Protein AF-K6DDB7-F1 (afdb_monomer)

Organism: NCBI:txid1117379

Foldseek 3Di:
DDDDVLVVVLVVLVVVLVVQLVVLVVQLVVLVVQLVVLVVVLVVLVVCCVVVVDDPPVVNVVSVVVNVVSVVSSVVSVVVSVVSNVCSVPVVPRCDPVNVVCCVVPPVVVVCCVPPVVVVVVVVVVVVLVVVLVVVVVVVVLVVCVVVLVVQQVCQQPDDDPNHRDRDPRDDRPVRPPPDPDPDVVVVVVQVVVCVPPPPDDPPPHDRDPDPD

pLDDT: mean 80.01, std 17.38, range [34.78, 98.06]

Sequence (213 aa):
MKKWDLYNQYLVQGEEGAKTVQKYVEQVDKAEKKVNDLKIKLDEVFSIEVTSGVDKSSEKAKLRADIEAAEKEVAAKIEERSKAHEIVSNQGHSIKRTDLVLDYLNHYRPAVVASEVAPLVQKLEDARSTYFNALFDLYDKQDEYHEVYRIANEIARTTPINGSYYSVSNPVDFINDIKTAVISRNDIWESEDRIDHTGKELPSGIKRIKGAK

Secondary structure (DSSP, 8-state):
----HHHHHHHHHHHHHHHHHHHHHHHHHHHHHHHHHHHHHHHHHHHHHHHH----HHHHHHHHHHHHHHHHHHHHHHHHHHHHHHHHHH-TTSPPHHHHHHHIIIIIHHHHIIIIIHHHHHHHHHHHHHHHHHHHHHHHHHHHHHHHHHHHHHHHHH--BTTB---PPPPPPTTTTS------HHHHHHHHHHHHHHSSPPSTTPPP-TT--

Structure (mmCIF, N/CA/C/O backbone):
data_AF-K6DDB7-F1
#
_entry.id   AF-K6DDB7-F1
#
loop_
_atom_site.group_PDB
_atom_site.id
_atom_site.type_symbol
_atom_site.label_atom_id
_atom_site.label_alt_id
_atom_site.label_comp_id
_atom_site.label_asym_id
_atom_site.label_entity_id
_atom_site.label_seq_id
_atom_site.pdbx_PDB_ins_code
_atom_site.Cartn_x
_atom_site.Cartn_y
_atom_site.Cartn_z
_atom_site.occupancy
_atom_site.B_iso_or_equiv
_atom_site.auth_seq_id
_atom_site.auth_comp_id
_atom_site.auth_asym_id
_atom_site.auth_atom_id
_atom_site.pdbx_PDB_model_num
ATOM 1 N N . MET A 1 1 ? -1.007 -1.014 -16.216 1.00 78.19 1 MET A N 1
ATOM 2 C CA . MET A 1 1 ? -0.212 -1.194 -14.989 1.00 78.19 1 MET A CA 1
ATOM 3 C C . MET A 1 1 ? -0.457 -2.595 -14.473 1.00 78.19 1 MET A C 1
ATOM 5 O O . MET A 1 1 ? -1.614 -2.941 -14.227 1.00 78.19 1 MET A O 1
ATOM 9 N N . LYS A 1 2 ? 0.595 -3.409 -14.375 1.00 85.81 2 LYS A N 1
ATOM 10 C CA . LYS A 1 2 ? 0.523 -4.736 -13.756 1.00 85.81 2 LYS A CA 1
ATOM 11 C C . LYS A 1 2 ? -0.097 -4.655 -12.354 1.00 85.81 2 LYS A C 1
ATOM 13 O O . LYS A 1 2 ? 0.146 -3.705 -11.616 1.00 85.81 2 LYS A O 1
ATOM 18 N N . LYS A 1 3 ? -0.924 -5.636 -11.991 1.00 92.62 3 LYS A N 1
ATOM 19 C CA . LYS A 1 3 ? -1.492 -5.731 -10.640 1.00 92.62 3 LYS A CA 1
ATOM 20 C C . LYS A 1 3 ? -0.482 -6.361 -9.687 1.00 92.62 3 LYS A C 1
ATOM 22 O O . LYS A 1 3 ? 0.242 -7.274 -10.082 1.00 92.62 3 LYS A O 1
ATOM 27 N N . TRP A 1 4 ? -0.451 -5.870 -8.450 1.00 95.88 4 TRP A N 1
ATOM 28 C CA . TRP A 1 4 ? 0.358 -6.438 -7.377 1.00 95.88 4 TRP A CA 1
ATOM 29 C C . TRP A 1 4 ? -0.533 -7.226 -6.413 1.00 95.88 4 TRP A C 1
ATOM 31 O O . TRP A 1 4 ? -1.121 -6.674 -5.483 1.00 95.88 4 TRP A O 1
ATOM 41 N N . ASP A 1 5 ? -0.678 -8.522 -6.678 1.00 91.62 5 ASP A N 1
ATOM 42 C CA . ASP A 1 5 ? -1.704 -9.345 -6.031 1.00 91.62 5 ASP A CA 1
ATOM 43 C C . ASP A 1 5 ? -1.479 -9.520 -4.523 1.00 91.62 5 ASP A C 1
ATOM 45 O O . ASP A 1 5 ? -2.433 -9.376 -3.759 1.00 91.62 5 ASP A O 1
ATOM 49 N N . LEU A 1 6 ? -0.235 -9.734 -4.074 1.00 91.44 6 LEU A N 1
ATOM 50 C CA . LEU A 1 6 ? 0.072 -9.873 -2.644 1.00 91.44 6 LEU A CA 1
ATOM 51 C C . LEU A 1 6 ? -0.238 -8.586 -1.862 1.00 91.44 6 LEU A C 1
ATOM 53 O O . LEU A 1 6 ? -0.761 -8.637 -0.749 1.00 91.44 6 LEU A O 1
ATOM 57 N N . TYR A 1 7 ? 0.019 -7.420 -2.461 1.00 91.62 7 TYR A N 1
ATOM 58 C CA . TYR A 1 7 ? -0.345 -6.137 -1.862 1.00 91.62 7 TYR A CA 1
ATOM 59 C C . TYR A 1 7 ? -1.863 -5.960 -1.757 1.00 91.62 7 TYR A C 1
ATOM 61 O O . TYR A 1 7 ? -2.360 -5.544 -0.713 1.00 91.62 7 TYR A O 1
ATOM 69 N N . ASN A 1 8 ? -2.616 -6.340 -2.793 1.00 88.81 8 ASN A N 1
ATOM 70 C CA . ASN A 1 8 ? -4.079 -6.291 -2.743 1.00 88.81 8 ASN A CA 1
ATOM 71 C C . ASN A 1 8 ? -4.643 -7.213 -1.650 1.00 88.81 8 ASN A C 1
ATOM 73 O O . ASN A 1 8 ? -5.537 -6.810 -0.911 1.00 88.81 8 ASN A O 1
ATOM 77 N N . GLN A 1 9 ? -4.096 -8.422 -1.504 1.00 88.00 9 GLN A N 1
ATOM 78 C CA . GLN A 1 9 ? -4.483 -9.343 -0.431 1.00 88.00 9 GLN A CA 1
ATOM 79 C C . GLN A 1 9 ? -4.171 -8.768 0.957 1.00 88.00 9 GLN A C 1
ATOM 81 O O . GLN A 1 9 ? -5.000 -8.861 1.858 1.00 88.00 9 GLN A O 1
ATOM 86 N N . TYR A 1 10 ? -3.020 -8.109 1.120 1.00 88.69 10 TYR A N 1
ATOM 87 C CA . TYR A 1 10 ? -2.662 -7.427 2.365 1.00 88.69 10 TYR A CA 1
ATOM 88 C C . TYR A 1 10 ? -3.650 -6.308 2.732 1.00 88.69 10 TYR A C 1
ATOM 90 O O . TYR A 1 10 ? -3.999 -6.155 3.904 1.00 88.69 10 TYR A O 1
ATOM 98 N N . LEU A 1 11 ? -4.132 -5.541 1.748 1.00 85.06 11 LEU A N 1
ATOM 99 C CA . LEU A 1 11 ? -5.156 -4.519 1.983 1.00 85.06 11 LEU A CA 1
ATOM 100 C C . LEU A 1 11 ? -6.479 -5.139 2.448 1.00 85.06 11 LEU A C 1
ATOM 102 O O . LEU A 1 11 ? -7.029 -4.704 3.458 1.00 85.06 11 LEU A O 1
ATOM 106 N N . VAL A 1 12 ? -6.946 -6.189 1.763 1.00 86.25 12 VAL A N 1
ATOM 107 C CA . VAL A 1 12 ? -8.178 -6.909 2.135 1.00 86.25 12 VAL A CA 1
ATOM 108 C C . VAL A 1 12 ? -8.074 -7.479 3.550 1.00 86.25 12 VAL A C 1
ATOM 110 O O . VAL A 1 12 ? -8.985 -7.294 4.353 1.00 86.25 12 VAL A O 1
ATOM 113 N N . GLN A 1 13 ? -6.939 -8.086 3.900 1.00 83.94 13 GLN A N 1
ATOM 114 C CA . GLN A 1 13 ? -6.680 -8.584 5.252 1.00 83.94 13 GLN A CA 1
ATOM 115 C C . GLN A 1 13 ? -6.801 -7.472 6.310 1.00 83.94 13 GLN A C 1
ATOM 117 O O . GLN A 1 13 ? -7.392 -7.680 7.371 1.00 83.94 13 GLN A O 1
ATOM 122 N N . GLY A 1 14 ? -6.262 -6.280 6.032 1.00 85.12 14 GLY A N 1
ATOM 123 C CA . GLY A 1 14 ? -6.391 -5.124 6.921 1.00 85.12 14 GLY A CA 1
ATOM 124 C C . GLY A 1 14 ? -7.848 -4.692 7.124 1.00 85.12 14 GLY A C 1
ATOM 125 O O . GLY A 1 14 ? -8.262 -4.422 8.254 1.00 85.12 14 GLY A O 1
ATOM 126 N N . GLU A 1 15 ? -8.645 -4.679 6.053 1.00 85.50 15 GLU A N 1
ATOM 127 C CA . GLU A 1 15 ? -10.078 -4.372 6.126 1.00 85.50 15 GLU A CA 1
ATOM 128 C C . GLU A 1 15 ? -10.866 -5.415 6.926 1.00 85.50 15 GLU A C 1
ATOM 130 O O . GLU A 1 15 ? -11.737 -5.060 7.723 1.00 85.50 15 GLU A O 1
ATOM 135 N N . GLU A 1 16 ? -10.582 -6.702 6.734 1.00 84.81 16 GLU A N 1
ATOM 136 C CA . GLU A 1 16 ? -11.229 -7.790 7.474 1.00 84.81 16 GLU A CA 1
ATOM 137 C C . GLU A 1 16 ? -10.898 -7.740 8.970 1.00 84.81 16 GLU A C 1
ATOM 139 O O . GLU A 1 16 ? -11.792 -7.900 9.812 1.00 84.81 16 GLU A O 1
ATOM 144 N N . GLY A 1 17 ? -9.643 -7.433 9.311 1.00 84.81 17 GLY A N 1
ATOM 145 C CA . GLY A 1 17 ? -9.219 -7.186 10.688 1.00 84.81 17 GLY A CA 1
ATOM 146 C C . GLY A 1 17 ? -9.981 -6.020 11.324 1.00 84.81 17 GLY A C 1
ATOM 147 O O . GLY A 1 17 ? -10.540 -6.163 12.414 1.00 84.81 17 GLY A O 1
ATOM 148 N N . ALA A 1 18 ? -10.094 -4.894 10.612 1.00 83.81 18 ALA A N 1
ATOM 149 C CA . ALA A 1 18 ? -10.840 -3.724 11.077 1.00 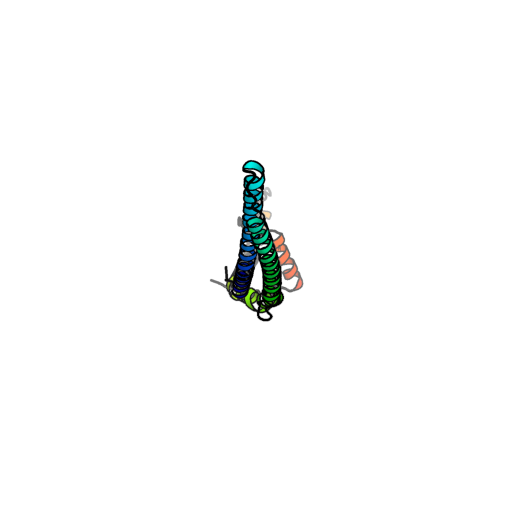83.81 18 ALA A CA 1
ATOM 150 C C . ALA A 1 18 ? -12.337 -4.023 11.274 1.00 83.81 18 ALA A C 1
ATOM 152 O O . ALA A 1 18 ? -12.902 -3.690 12.316 1.00 83.81 18 ALA A O 1
ATOM 153 N N . LYS A 1 19 ? -12.977 -4.716 10.321 1.00 88.56 19 LYS A N 1
ATOM 154 C CA . LYS A 1 19 ? -14.385 -5.146 10.432 1.00 88.56 19 LYS A CA 1
ATOM 155 C C . LYS A 1 19 ? -14.613 -6.062 11.631 1.00 88.56 19 LYS A C 1
ATOM 157 O O . LYS A 1 19 ? -15.647 -5.970 12.290 1.00 88.56 19 LYS A O 1
ATOM 162 N N . THR A 1 20 ? -13.667 -6.955 11.909 1.00 86.12 20 THR A N 1
ATOM 163 C CA . THR A 1 20 ? -13.752 -7.875 13.049 1.00 86.12 20 THR A CA 1
ATOM 164 C C . THR A 1 20 ? -13.721 -7.109 14.364 1.00 86.12 20 THR A C 1
ATOM 166 O O . THR A 1 20 ? -14.609 -7.296 15.192 1.00 86.12 20 THR A O 1
ATOM 169 N N . VAL A 1 21 ? -12.767 -6.191 14.526 1.00 89.62 21 VAL A N 1
ATOM 170 C CA . VAL A 1 21 ? -12.666 -5.317 15.704 1.00 89.62 21 VAL A CA 1
ATOM 171 C C . VAL A 1 21 ? -13.915 -4.446 15.875 1.00 89.62 21 VAL A C 1
ATOM 173 O O . VAL A 1 21 ? -14.429 -4.327 16.988 1.00 89.62 21 VAL A O 1
ATOM 176 N N . GLN A 1 22 ? -14.446 -3.889 14.783 1.00 91.94 22 GLN A N 1
ATOM 177 C CA . GLN A 1 22 ? -15.613 -3.004 14.818 1.00 91.94 22 GLN A CA 1
ATOM 178 C C . GLN A 1 22 ? -16.837 -3.666 15.466 1.00 91.94 22 GLN A C 1
ATOM 180 O O . GLN A 1 22 ? -17.543 -3.031 16.245 1.00 91.94 22 GLN A O 1
ATOM 185 N N . LYS A 1 23 ? -17.053 -4.968 15.235 1.00 93.62 23 LYS A N 1
ATOM 186 C CA . LYS A 1 23 ? -18.147 -5.720 15.875 1.00 93.62 23 LYS A CA 1
ATOM 187 C C . LYS A 1 23 ? -18.051 -5.735 17.401 1.00 93.62 23 LYS A C 1
ATOM 189 O O . LYS A 1 23 ? -19.081 -5.791 18.068 1.00 93.62 23 LYS A O 1
ATOM 194 N N . TYR A 1 24 ? -16.841 -5.726 17.957 1.00 94.31 24 TYR A N 1
ATOM 195 C CA . TYR A 1 24 ? -16.636 -5.691 19.406 1.00 94.31 24 TYR A CA 1
ATOM 196 C C . TYR A 1 24 ? -16.774 -4.277 19.967 1.00 94.31 24 TYR A C 1
ATOM 198 O O . TYR A 1 24 ? -17.295 -4.121 21.067 1.00 94.31 24 TYR A O 1
ATOM 206 N N . VAL A 1 25 ? -16.383 -3.250 19.205 1.00 94.06 25 VAL A N 1
ATOM 207 C CA . VAL A 1 25 ? -16.669 -1.846 19.550 1.00 94.06 25 VAL A CA 1
ATOM 208 C C . VAL A 1 25 ? -18.179 -1.641 19.687 1.00 94.06 25 VAL A C 1
ATOM 210 O O . VAL A 1 25 ? -18.642 -1.222 20.741 1.00 94.06 25 VAL A O 1
ATOM 213 N N . GLU A 1 26 ? -18.962 -2.074 18.696 1.00 96.19 26 GLU A N 1
ATOM 214 C CA . GLU A 1 26 ? -20.427 -1.957 18.732 1.00 96.19 26 GLU A CA 1
ATOM 215 C C . GLU A 1 26 ? -21.077 -2.709 19.907 1.00 96.19 26 GLU A C 1
ATOM 217 O O . GLU A 1 26 ? -22.152 -2.331 20.375 1.00 96.19 26 GLU A O 1
ATOM 222 N N . GLN A 1 27 ? -20.467 -3.801 20.379 1.00 96.12 27 GLN A N 1
ATOM 223 C CA . GLN A 1 27 ? -20.951 -4.525 21.558 1.00 96.12 27 GLN A CA 1
ATOM 224 C C . GLN A 1 27 ? -20.699 -3.752 22.852 1.00 96.12 27 GLN A C 1
ATOM 226 O O . GLN A 1 27 ? -21.576 -3.744 23.716 1.00 96.12 27 GLN A O 1
ATOM 231 N N . VAL A 1 28 ? -19.541 -3.093 22.974 1.00 96.88 28 VAL A N 1
ATOM 232 C CA . VAL A 1 28 ? -19.248 -2.191 24.097 1.00 96.88 28 VAL A CA 1
ATOM 233 C C . VAL A 1 28 ? -20.245 -1.036 24.097 1.00 96.88 28 VAL A C 1
ATOM 235 O O . VAL A 1 28 ? -20.921 -0.838 25.102 1.00 96.88 28 VAL A O 1
ATOM 238 N N . ASP A 1 29 ? -20.445 -0.374 22.955 1.00 97.06 29 ASP A N 1
ATOM 239 C CA . ASP A 1 29 ? -21.373 0.758 22.836 1.00 97.06 29 ASP A CA 1
ATOM 240 C C . ASP A 1 29 ? -22.810 0.370 23.233 1.00 97.06 29 ASP A C 1
ATOM 242 O O . ASP A 1 29 ? -23.509 1.106 23.933 1.00 97.06 29 ASP A O 1
ATOM 246 N N . LYS A 1 30 ? -23.271 -0.821 22.820 1.00 97.38 30 LYS A N 1
ATOM 247 C CA . LYS A 1 30 ? -24.590 -1.350 23.210 1.00 97.38 30 LYS A CA 1
ATOM 248 C C . LYS A 1 30 ? -24.690 -1.617 24.712 1.00 97.38 30 LYS A C 1
ATOM 250 O O . LYS A 1 30 ? -25.732 -1.327 25.303 1.00 97.38 30 LYS A O 1
ATOM 255 N N . ALA A 1 31 ? -23.643 -2.171 25.323 1.00 97.19 31 ALA A N 1
ATOM 256 C CA . ALA A 1 31 ? -23.611 -2.438 26.758 1.00 97.19 31 ALA A CA 1
ATOM 257 C C . ALA A 1 31 ? -23.582 -1.130 27.572 1.00 97.19 31 ALA A C 1
ATOM 259 O O . ALA A 1 31 ? -24.346 -0.982 28.525 1.00 97.19 31 ALA A O 1
ATOM 260 N N . GLU A 1 32 ? -22.786 -0.144 27.153 1.00 97.25 32 GLU A N 1
ATOM 261 C CA . GLU A 1 32 ? -22.733 1.184 27.778 1.00 97.25 32 GLU A CA 1
ATOM 262 C C . GLU A 1 32 ? -24.075 1.912 27.663 1.00 97.25 32 GLU A C 1
ATOM 264 O O . GLU A 1 32 ? -24.567 2.490 28.636 1.00 97.25 32 GLU A O 1
ATOM 269 N N . LYS A 1 33 ? -24.731 1.818 26.500 1.00 97.81 33 LYS A N 1
ATOM 270 C CA . LYS A 1 33 ? -26.075 2.366 26.312 1.00 97.81 33 LYS A CA 1
ATOM 271 C C . LYS A 1 33 ? -27.083 1.750 27.283 1.00 97.81 33 LYS A C 1
ATOM 273 O O . LYS A 1 33 ? -27.861 2.482 27.883 1.00 97.81 33 LYS A O 1
ATOM 278 N N . LYS A 1 34 ? -27.040 0.432 27.498 1.00 97.19 34 LYS A N 1
ATOM 279 C CA . LYS A 1 34 ? -27.911 -0.258 28.464 1.00 97.19 34 LYS A CA 1
ATOM 280 C C . LYS A 1 34 ? -27.702 0.252 29.894 1.00 97.19 34 LYS A C 1
ATOM 282 O O . LYS A 1 34 ? -28.684 0.442 30.608 1.00 97.19 34 LYS A O 1
ATOM 287 N N . VAL A 1 35 ? -26.457 0.509 30.305 1.00 97.69 35 VAL A N 1
ATOM 288 C CA . VAL A 1 35 ? -26.155 1.127 31.611 1.00 97.69 35 VAL A CA 1
ATOM 289 C C . VAL A 1 35 ? -26.782 2.519 31.707 1.00 97.69 35 VAL A C 1
ATOM 291 O O . VAL A 1 35 ? -27.446 2.822 32.698 1.00 97.69 35 VAL A O 1
ATOM 294 N N . ASN A 1 36 ? -26.616 3.349 30.676 1.00 97.75 36 ASN A N 1
ATOM 295 C CA . ASN A 1 36 ? -27.187 4.697 30.650 1.00 97.75 36 ASN A CA 1
ATOM 296 C C . ASN A 1 36 ? -28.721 4.676 30.689 1.00 97.75 36 ASN A C 1
ATOM 298 O O . ASN A 1 36 ? -29.315 5.403 31.482 1.00 97.75 36 ASN A O 1
ATOM 302 N N . ASP A 1 37 ? -29.362 3.799 29.914 1.00 97.88 37 ASP A N 1
ATOM 303 C CA . ASP A 1 37 ? -30.820 3.643 29.904 1.00 97.88 37 ASP A CA 1
ATOM 304 C C . ASP A 1 37 ? -31.356 3.224 31.289 1.00 97.88 37 ASP A C 1
ATOM 306 O O . ASP A 1 37 ? -32.414 3.685 31.720 1.00 97.88 37 ASP A O 1
ATOM 310 N N . LEU A 1 38 ? -30.630 2.368 32.021 1.00 98.00 38 LEU A N 1
ATOM 311 C CA . LEU A 1 38 ? -30.994 1.973 33.387 1.00 98.00 38 LEU A CA 1
ATOM 312 C C . LEU A 1 38 ? -30.783 3.104 34.405 1.00 98.00 38 LEU A C 1
ATOM 314 O O . LEU A 1 38 ? -31.602 3.253 35.313 1.00 98.00 38 LEU A O 1
ATOM 318 N N . LYS A 1 39 ? -29.727 3.914 34.251 1.00 97.00 39 LYS A N 1
ATOM 319 C CA . LYS A 1 39 ? -29.482 5.102 35.088 1.00 97.00 39 LYS A CA 1
ATOM 320 C C . LYS A 1 39 ? -30.587 6.144 34.912 1.00 97.00 39 LYS A C 1
ATOM 322 O O . LYS A 1 39 ? -31.135 6.601 35.907 1.00 97.00 39 LYS A O 1
ATOM 327 N N . ILE A 1 40 ? -30.996 6.412 33.670 1.00 98.06 40 ILE A N 1
ATOM 328 C CA . ILE A 1 40 ? -32.128 7.303 33.369 1.00 98.06 40 ILE A CA 1
ATOM 329 C C . ILE A 1 40 ? -33.409 6.799 34.050 1.00 98.06 40 ILE A C 1
ATOM 331 O O . ILE A 1 40 ? -34.083 7.562 34.735 1.00 98.06 40 ILE A O 1
ATOM 335 N N . LYS A 1 41 ? -33.713 5.498 33.947 1.00 97.19 41 LYS A N 1
ATOM 336 C CA . LYS A 1 41 ? -34.879 4.908 34.629 1.00 97.19 41 LYS A CA 1
ATOM 337 C C . LYS A 1 41 ? -34.810 5.038 36.150 1.00 97.19 41 LYS A C 1
ATOM 339 O O . LYS A 1 41 ? -35.834 5.247 36.793 1.00 97.19 41 LYS A O 1
ATOM 344 N N . LEU A 1 42 ? -33.624 4.900 36.742 1.00 97.19 42 LEU A N 1
ATOM 345 C CA . LEU A 1 42 ? -33.445 5.095 38.181 1.00 97.19 42 LEU A CA 1
ATOM 346 C C . LEU A 1 42 ? -33.753 6.542 38.591 1.00 97.19 42 LEU A C 1
ATOM 348 O O . LEU A 1 42 ? -34.433 6.745 39.599 1.00 97.19 42 LEU A O 1
ATOM 352 N N . ASP A 1 43 ? -33.311 7.519 37.800 1.00 96.44 43 ASP A N 1
ATOM 353 C CA . ASP A 1 43 ? -33.584 8.941 38.033 1.00 96.44 43 ASP A CA 1
ATOM 354 C C . ASP A 1 43 ? -35.079 9.274 37.870 1.00 96.44 43 ASP A C 1
ATOM 356 O O . ASP A 1 43 ? -35.640 10.045 38.656 1.00 96.44 43 ASP A O 1
ATOM 360 N N . GLU A 1 44 ? -35.758 8.650 36.903 1.00 96.75 44 GLU A N 1
ATOM 361 C CA . GLU A 1 44 ? -37.212 8.754 36.722 1.00 96.75 44 GLU A CA 1
ATOM 362 C C . GLU A 1 44 ? -37.972 8.206 37.938 1.00 96.75 44 GLU A C 1
ATOM 364 O O . GLU A 1 44 ? -38.847 8.883 38.483 1.00 96.75 44 GLU A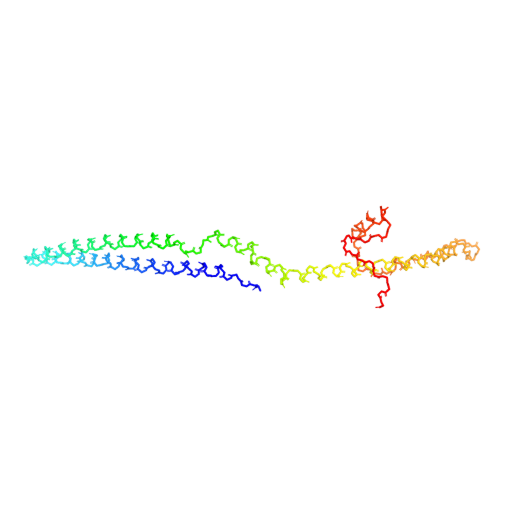 O 1
ATOM 369 N N . VAL A 1 45 ? -37.612 7.008 38.414 1.00 96.50 45 VAL A N 1
ATOM 370 C CA . VAL A 1 45 ? -38.229 6.393 39.602 1.00 96.50 45 VAL A CA 1
ATOM 371 C C . VAL A 1 45 ? -38.006 7.254 40.845 1.00 96.50 45 VAL A C 1
ATOM 373 O O . VAL A 1 45 ? -38.943 7.471 41.616 1.00 96.50 45 VAL A O 1
ATOM 376 N N . PHE A 1 46 ? -36.794 7.785 41.026 1.00 94.56 46 PHE A N 1
ATOM 377 C CA . PHE A 1 46 ? -36.483 8.704 42.119 1.00 94.56 46 PHE A CA 1
ATOM 378 C C . PHE A 1 46 ? -37.323 9.987 42.045 1.00 94.56 46 PHE A C 1
ATOM 380 O O . PHE A 1 46 ? -37.889 10.420 43.047 1.00 94.56 46 PHE A O 1
ATOM 387 N N . SER A 1 47 ? -37.472 10.564 40.852 1.00 95.81 47 SER A N 1
ATOM 388 C CA . SER A 1 47 ? -38.297 11.757 40.635 1.00 95.81 47 SER A CA 1
ATOM 389 C C . SER A 1 47 ? -39.777 11.506 40.949 1.00 95.81 47 SER A C 1
ATOM 391 O O . SER A 1 47 ? -40.433 12.350 41.565 1.00 95.81 47 SER A O 1
ATOM 393 N N . ILE A 1 48 ? -40.315 10.339 40.578 1.00 95.31 48 ILE A N 1
ATOM 394 C CA . ILE A 1 48 ? -41.698 9.943 40.892 1.00 95.31 48 ILE A CA 1
ATOM 395 C C . ILE A 1 48 ? -41.897 9.797 42.402 1.00 95.31 48 ILE A C 1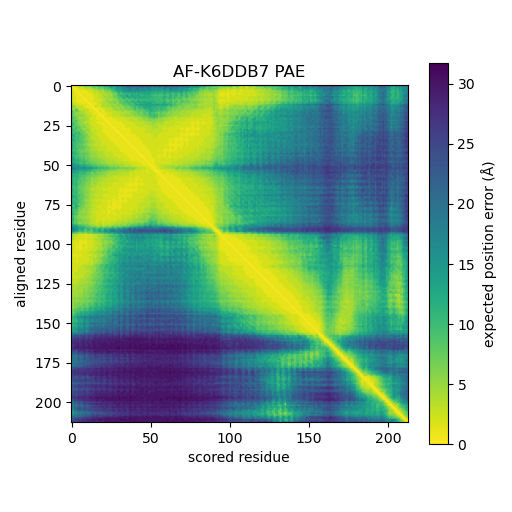
ATOM 397 O O . ILE A 1 48 ? -42.892 10.280 42.936 1.00 95.31 48 ILE A O 1
ATOM 401 N N . GLU A 1 49 ? -40.968 9.157 43.106 1.00 94.12 49 GLU A N 1
ATOM 402 C CA . GLU A 1 49 ? -41.031 9.010 44.566 1.00 94.12 49 GLU A CA 1
ATOM 403 C C . GLU A 1 49 ? -41.031 10.369 45.275 1.00 94.12 49 GLU A C 1
ATOM 405 O O . GLU A 1 49 ? -41.873 10.608 46.139 1.00 94.12 49 GLU A O 1
ATOM 410 N N . VAL A 1 50 ? -40.154 11.291 44.863 1.00 94.38 50 VAL A N 1
ATOM 411 C CA . VAL A 1 50 ? -40.076 12.645 45.438 1.00 94.38 50 VAL A CA 1
ATOM 412 C C . VAL A 1 50 ? -41.355 13.449 45.181 1.00 94.38 50 VAL A C 1
ATOM 414 O O . VAL A 1 50 ? -41.818 14.165 46.066 1.00 94.38 50 VAL A O 1
ATOM 417 N N . THR A 1 51 ? -41.934 13.344 43.984 1.00 95.81 51 THR A N 1
ATOM 418 C CA . THR A 1 51 ? -43.113 14.141 43.593 1.00 95.81 51 THR A CA 1
ATOM 419 C C . THR A 1 51 ? -44.436 13.573 44.104 1.00 95.81 51 THR A C 1
ATOM 421 O O . THR A 1 51 ? -45.342 14.341 44.419 1.00 95.81 51 THR A O 1
ATOM 424 N N . SER A 1 52 ? -44.563 12.248 44.202 1.00 94.12 52 SER A N 1
ATOM 425 C CA . SER A 1 52 ? -45.797 11.577 44.639 1.00 94.12 52 SER A CA 1
ATOM 426 C C . SER A 1 52 ? -45.814 11.209 46.126 1.00 94.12 52 SER A C 1
ATOM 428 O O . SER A 1 52 ? -46.884 10.932 46.665 1.00 94.12 52 SER A O 1
ATOM 430 N N . GLY A 1 53 ? -44.650 11.166 46.785 1.00 92.62 53 GLY A N 1
ATOM 431 C CA . GLY A 1 53 ? -44.498 10.680 48.160 1.00 92.62 53 GLY A CA 1
ATOM 432 C C . GLY A 1 53 ? -44.690 9.165 48.320 1.00 92.62 53 GLY A C 1
ATOM 433 O O . GLY A 1 53 ? -44.691 8.666 49.444 1.00 92.62 53 GLY A O 1
ATOM 434 N N . VAL A 1 54 ? -44.871 8.424 47.220 1.00 94.12 54 VAL A N 1
ATOM 435 C CA . VAL A 1 54 ? -45.018 6.963 47.226 1.00 94.12 54 VAL A CA 1
ATOM 436 C C . VAL A 1 54 ? -43.644 6.316 47.342 1.00 94.12 54 VAL A C 1
ATOM 438 O O . VAL A 1 54 ? -42.783 6.564 46.503 1.00 94.12 54 VAL A O 1
ATOM 441 N N . ASP A 1 55 ? -43.459 5.437 48.328 1.00 94.12 55 ASP A N 1
ATOM 442 C CA . ASP A 1 55 ? -42.212 4.688 48.499 1.00 94.12 55 ASP A CA 1
ATOM 443 C C . ASP A 1 55 ? -41.918 3.793 47.281 1.00 94.12 55 ASP A C 1
ATOM 445 O O . ASP A 1 55 ? -42.705 2.917 46.909 1.00 94.12 55 ASP A O 1
ATOM 449 N N . LYS A 1 56 ? -40.751 4.013 46.667 1.00 94.75 56 LYS A N 1
ATOM 450 C CA . LYS A 1 56 ? -40.232 3.248 45.522 1.00 94.75 56 LYS A CA 1
ATOM 451 C C . LYS A 1 56 ? -38.940 2.496 45.851 1.00 94.75 56 LYS A C 1
ATOM 453 O O . LYS A 1 56 ? -38.219 2.067 44.948 1.00 94.75 56 LYS A O 1
ATOM 458 N N . SER A 1 57 ? -38.628 2.295 47.131 1.00 93.62 57 SER A N 1
ATOM 459 C CA . SER A 1 57 ? -37.365 1.703 47.592 1.00 93.62 57 SER A CA 1
ATOM 460 C C . SER A 1 57 ? -37.049 0.342 46.965 1.00 93.62 57 SER A C 1
ATOM 462 O O . SER A 1 57 ? -35.908 0.108 46.565 1.00 93.62 57 SER A O 1
ATOM 464 N N . SER A 1 58 ? -38.048 -0.533 46.805 1.00 95.12 58 SER A N 1
ATOM 465 C CA . SER A 1 58 ? -37.864 -1.846 46.164 1.00 95.12 58 SER A CA 1
ATOM 466 C C . SER A 1 58 ? -37.502 -1.732 44.675 1.00 95.12 58 SER A C 1
ATOM 468 O O . SER A 1 58 ? -36.585 -2.405 44.203 1.00 95.12 58 SER A O 1
ATOM 470 N N . GLU A 1 59 ? -38.168 -0.835 43.944 1.00 95.12 59 GLU A N 1
ATOM 471 C CA . GLU A 1 59 ? -37.931 -0.600 42.515 1.00 95.12 59 GLU A CA 1
ATOM 472 C C . GLU A 1 59 ? -36.534 -0.005 42.275 1.00 95.12 59 GLU A C 1
ATOM 474 O O . GLU A 1 59 ? -35.781 -0.503 41.436 1.00 95.12 59 GLU A O 1
ATOM 479 N N . LYS A 1 60 ? -36.128 0.975 43.096 1.00 96.31 60 LYS A N 1
ATOM 480 C CA . LYS A 1 60 ? -34.765 1.534 43.077 1.00 96.31 60 LYS A CA 1
ATOM 481 C C . LYS A 1 60 ? -33.699 0.488 43.396 1.00 96.31 60 LYS A C 1
ATOM 483 O O . LYS A 1 60 ? -32.652 0.475 42.754 1.00 96.31 60 LYS A O 1
ATOM 488 N N . ALA A 1 61 ? -33.932 -0.371 44.392 1.00 96.56 61 ALA A N 1
ATOM 489 C CA . ALA A 1 61 ? -32.984 -1.423 44.758 1.00 96.56 61 ALA A CA 1
ATOM 490 C C . ALA A 1 61 ? -32.772 -2.407 43.600 1.00 96.56 61 ALA A C 1
ATOM 492 O O . ALA A 1 61 ? -31.632 -2.755 43.295 1.00 96.56 61 ALA A O 1
ATOM 493 N N . LYS A 1 62 ? -33.853 -2.783 42.906 1.00 96.69 62 LYS A N 1
ATOM 494 C CA . LYS A 1 62 ? -33.779 -3.623 41.708 1.00 96.69 62 LYS A CA 1
ATOM 495 C C . LYS A 1 62 ? -33.002 -2.940 40.580 1.00 96.69 62 LYS A C 1
ATOM 497 O O . LYS A 1 62 ? -32.075 -3.538 40.050 1.00 96.69 62 LYS A O 1
ATOM 502 N N . LEU A 1 63 ? -33.312 -1.679 40.268 1.00 97.06 63 LEU A N 1
ATOM 503 C CA . LEU A 1 63 ? -32.601 -0.928 39.227 1.00 97.06 63 LEU A CA 1
ATOM 504 C C . LEU A 1 63 ? -31.107 -0.771 39.534 1.00 97.06 63 LEU A C 1
ATOM 506 O O . LEU A 1 63 ? -30.288 -0.898 38.632 1.00 97.06 63 LEU A O 1
ATOM 510 N N . ARG A 1 64 ? -30.728 -0.554 40.799 1.00 96.94 64 ARG A N 1
ATOM 511 C CA . ARG A 1 64 ? -29.313 -0.510 41.205 1.00 96.94 64 ARG A CA 1
ATOM 512 C C . ARG A 1 64 ? -28.605 -1.847 40.984 1.00 96.94 64 ARG A C 1
ATOM 514 O O . ARG A 1 64 ? -27.484 -1.846 40.488 1.00 96.94 64 ARG A O 1
ATOM 521 N N . ALA A 1 65 ? -29.258 -2.964 41.303 1.00 97.44 65 ALA A N 1
ATOM 522 C CA . ALA A 1 65 ? -28.713 -4.293 41.029 1.00 97.44 65 ALA A CA 1
ATOM 523 C C . ALA A 1 65 ? -28.583 -4.560 39.517 1.00 97.44 65 ALA A C 1
ATOM 525 O O . ALA A 1 65 ? -27.563 -5.082 39.069 1.00 97.44 65 ALA A O 1
ATOM 526 N N . ASP A 1 66 ? -29.577 -4.148 38.723 1.00 97.44 66 ASP A N 1
ATOM 527 C CA . ASP A 1 66 ? -29.544 -4.266 37.261 1.00 97.44 66 ASP A CA 1
ATOM 528 C C . ASP A 1 66 ? -28.424 -3.401 36.647 1.00 97.44 66 ASP A C 1
ATOM 530 O O . ASP A 1 66 ? -27.748 -3.844 35.717 1.00 97.44 66 ASP A O 1
ATOM 534 N N . ILE A 1 67 ? -28.183 -2.195 37.184 1.00 97.62 67 ILE A N 1
ATOM 535 C CA . ILE A 1 67 ? -27.057 -1.329 36.794 1.00 97.62 67 ILE A CA 1
ATOM 536 C C . ILE A 1 67 ? -25.727 -2.011 37.113 1.00 97.62 67 ILE A C 1
ATOM 538 O O . ILE A 1 67 ? -24.877 -2.090 36.232 1.00 97.62 67 ILE A O 1
ATOM 542 N N . GLU A 1 68 ? -25.548 -2.544 38.325 1.00 97.50 68 GLU A N 1
ATOM 543 C CA . GLU A 1 68 ? -24.305 -3.226 38.709 1.00 97.50 68 GLU A CA 1
ATOM 544 C C . GLU A 1 68 ? -24.021 -4.433 37.796 1.00 97.50 68 GLU A C 1
ATOM 546 O O . GLU A 1 68 ? -22.885 -4.659 37.370 1.00 97.50 68 GLU A O 1
ATOM 551 N N . ALA A 1 69 ? -25.058 -5.200 37.448 1.00 97.19 69 ALA A N 1
ATOM 552 C CA . ALA A 1 69 ? -24.939 -6.305 36.503 1.00 97.19 69 ALA A CA 1
ATOM 553 C C . ALA A 1 69 ? -24.562 -5.823 35.089 1.00 97.19 69 ALA A C 1
ATOM 555 O O . ALA A 1 69 ? -23.695 -6.422 34.449 1.00 97.19 69 ALA A O 1
ATOM 556 N N . ALA A 1 70 ? -25.168 -4.734 34.610 1.00 96.94 70 ALA A N 1
ATOM 557 C CA . ALA A 1 70 ? -24.860 -4.152 33.305 1.00 96.94 70 ALA A CA 1
ATOM 558 C C . ALA A 1 70 ? -23.449 -3.530 33.251 1.00 96.94 70 ALA A C 1
ATOM 560 O O . ALA A 1 70 ? -22.764 -3.657 32.240 1.00 96.94 70 ALA A O 1
ATOM 561 N N . GLU A 1 71 ? -22.965 -2.920 34.335 1.00 97.12 71 GLU A N 1
ATOM 562 C CA . GLU A 1 71 ? -21.596 -2.392 34.422 1.00 97.12 71 GLU A CA 1
ATOM 563 C C . GLU A 1 71 ? -20.549 -3.520 34.381 1.00 97.12 71 GLU A C 1
ATOM 565 O O . GLU A 1 71 ? -19.523 -3.392 33.707 1.00 97.12 71 GLU A O 1
ATOM 570 N N . LYS A 1 72 ? -20.832 -4.672 35.006 1.00 97.44 72 LYS A N 1
ATOM 571 C CA . LYS A 1 72 ? -20.001 -5.884 34.858 1.00 97.44 72 LYS A CA 1
ATOM 572 C C . LYS A 1 72 ? -20.002 -6.411 33.420 1.00 97.44 72 LYS A C 1
ATOM 574 O O . LYS A 1 72 ? -18.960 -6.839 32.928 1.00 97.44 72 LYS A O 1
ATOM 579 N N . GLU A 1 73 ? -21.145 -6.356 32.736 1.00 96.31 73 GLU A N 1
ATOM 580 C CA . GLU A 1 73 ? -21.255 -6.728 31.320 1.00 96.31 73 GLU A CA 1
ATOM 581 C C . GLU A 1 73 ? -20.395 -5.811 30.430 1.00 96.31 73 GLU A C 1
ATOM 583 O O . GLU A 1 73 ? -19.663 -6.311 29.576 1.00 96.31 73 GLU A O 1
ATOM 588 N N . VAL A 1 74 ? -20.391 -4.493 30.672 1.00 97.25 74 VAL A N 1
ATOM 589 C CA . VAL A 1 74 ? -19.508 -3.540 29.969 1.00 97.25 74 VAL A CA 1
ATOM 590 C C . VAL A 1 74 ? -18.036 -3.909 30.152 1.00 97.25 74 VAL A C 1
ATOM 592 O O . VAL A 1 74 ? -17.304 -4.001 29.166 1.00 97.25 74 VAL A O 1
ATOM 595 N N . ALA A 1 75 ? -17.599 -4.171 31.388 1.00 96.75 75 ALA A N 1
ATOM 596 C CA . ALA A 1 75 ? -16.214 -4.553 31.665 1.00 96.75 75 ALA A CA 1
ATOM 597 C C . ALA A 1 75 ? -15.804 -5.823 30.896 1.00 96.75 75 ALA A C 1
ATOM 599 O O . ALA A 1 75 ? -14.745 -5.847 30.265 1.00 96.75 75 ALA A O 1
ATOM 600 N N . ALA A 1 76 ? -16.676 -6.838 30.863 1.00 97.00 76 ALA A N 1
ATOM 601 C CA . ALA A 1 76 ? -16.450 -8.052 30.081 1.00 97.00 76 ALA A CA 1
ATOM 602 C C . ALA A 1 76 ? -16.343 -7.758 28.573 1.00 97.00 76 ALA A C 1
ATOM 604 O O . ALA A 1 76 ? -15.443 -8.268 27.903 1.00 97.00 76 ALA A O 1
ATOM 605 N N . LYS A 1 77 ? -17.200 -6.882 28.027 1.00 96.81 77 LYS A N 1
ATOM 606 C CA . LYS A 1 77 ? -17.144 -6.486 26.609 1.00 96.81 77 LYS A CA 1
ATOM 607 C C . LYS A 1 77 ? -15.895 -5.689 26.247 1.00 96.81 77 LYS A C 1
ATOM 609 O O . LYS A 1 77 ? -15.349 -5.881 25.159 1.00 96.81 77 LYS A O 1
ATOM 614 N N . ILE A 1 78 ? -15.393 -4.851 27.149 1.00 96.12 78 ILE A N 1
ATOM 615 C CA . ILE A 1 78 ? -14.119 -4.144 26.959 1.00 96.12 78 ILE A CA 1
ATOM 616 C C . ILE A 1 78 ? -12.950 -5.140 26.912 1.00 96.12 78 ILE A C 1
ATOM 618 O O . ILE A 1 78 ? -12.055 -5.004 26.069 1.00 96.12 78 ILE A O 1
ATOM 622 N N . GLU A 1 79 ? -12.959 -6.160 27.773 1.00 96.00 79 GLU A N 1
ATOM 623 C CA . GLU A 1 79 ? -11.942 -7.215 27.774 1.00 96.00 79 GLU A CA 1
ATOM 624 C C . GLU A 1 79 ? -11.991 -8.049 26.484 1.00 96.00 79 GLU A C 1
ATOM 626 O O . GLU A 1 79 ? -10.959 -8.259 25.844 1.00 96.00 79 GLU A O 1
ATOM 631 N N . GLU A 1 80 ? -13.185 -8.460 26.046 1.00 94.88 80 GLU A N 1
ATOM 632 C CA . GLU A 1 80 ? -13.390 -9.160 24.771 1.00 94.88 80 GLU A CA 1
ATOM 633 C C . GLU A 1 80 ? -12.880 -8.340 23.580 1.00 94.88 80 GLU A C 1
ATOM 635 O O . GLU A 1 80 ? -12.162 -8.873 22.733 1.00 94.88 80 GLU A O 1
ATOM 640 N N . ARG A 1 81 ? -13.185 -7.035 23.533 1.00 95.44 81 ARG A N 1
ATOM 641 C CA . ARG A 1 81 ? -12.668 -6.125 22.499 1.00 95.44 81 ARG A CA 1
ATOM 642 C C . ARG A 1 81 ? -11.141 -6.088 22.500 1.00 95.44 81 ARG A C 1
ATOM 644 O O . ARG A 1 81 ? -10.523 -6.127 21.439 1.00 95.44 81 ARG A O 1
ATOM 651 N N . SER A 1 82 ? -10.532 -6.018 23.680 1.00 91.69 82 SER A N 1
ATOM 652 C CA . SER A 1 82 ? -9.073 -5.954 23.826 1.00 91.69 82 SER A CA 1
ATOM 653 C C . SER A 1 82 ? -8.408 -7.247 23.340 1.00 91.69 82 SER A C 1
ATOM 655 O O . SER A 1 82 ? -7.454 -7.194 22.567 1.00 91.69 82 SER A O 1
ATOM 657 N N . LYS A 1 83 ? -8.981 -8.409 23.681 1.00 91.81 83 LYS A N 1
ATOM 658 C CA . LYS A 1 83 ? -8.548 -9.715 23.157 1.00 91.81 83 LYS A CA 1
ATOM 659 C C . LYS A 1 83 ? -8.740 -9.824 21.647 1.00 91.81 83 LYS A C 1
ATOM 661 O O . LYS A 1 83 ? -7.876 -10.358 20.961 1.00 91.81 83 LYS A O 1
ATOM 666 N N . ALA A 1 84 ? -9.842 -9.305 21.107 1.00 89.25 84 ALA A N 1
ATOM 667 C CA . ALA A 1 84 ? -10.076 -9.298 19.665 1.00 89.25 84 ALA A CA 1
ATOM 668 C C . ALA A 1 84 ? -9.004 -8.485 18.922 1.00 89.25 84 ALA A C 1
ATOM 670 O O . ALA A 1 84 ? -8.488 -8.950 17.907 1.00 89.25 84 ALA A O 1
ATOM 671 N N . HIS A 1 85 ? -8.620 -7.316 19.448 1.00 85.81 85 HIS A N 1
ATOM 672 C CA . HIS A 1 85 ? -7.501 -6.537 18.910 1.00 85.81 85 HIS A CA 1
ATOM 673 C C . HIS A 1 85 ? -6.192 -7.326 18.914 1.00 85.81 85 HIS A C 1
ATOM 675 O O . HIS A 1 85 ? -5.508 -7.360 17.894 1.00 85.81 85 HIS A O 1
ATOM 681 N N . GLU A 1 86 ? -5.867 -7.970 20.035 1.00 86.69 86 GLU A N 1
ATOM 682 C CA . GLU A 1 86 ? -4.644 -8.760 20.177 1.00 86.69 86 GLU A CA 1
ATOM 683 C C . GLU A 1 86 ? -4.614 -9.951 19.211 1.00 86.69 86 GLU A C 1
ATOM 685 O O . GLU A 1 86 ? -3.606 -10.203 18.556 1.00 86.69 86 GLU A O 1
ATOM 690 N N . ILE A 1 87 ? -5.733 -10.664 19.065 1.00 84.94 87 ILE A N 1
ATOM 691 C CA . ILE A 1 87 ? -5.846 -11.786 18.128 1.00 84.94 87 ILE A CA 1
ATOM 692 C C . ILE A 1 87 ? -5.641 -11.299 16.695 1.00 84.94 87 ILE A C 1
ATOM 694 O O . ILE A 1 87 ? -4.855 -11.895 15.963 1.00 84.94 87 ILE A O 1
ATOM 698 N N . VAL A 1 88 ? -6.305 -10.210 16.293 1.00 84.38 88 VAL A N 1
ATOM 699 C CA . VAL A 1 88 ? -6.165 -9.647 14.941 1.00 84.38 88 VAL A CA 1
ATOM 700 C C . VAL A 1 88 ? -4.732 -9.175 14.685 1.00 84.38 88 VAL A C 1
ATOM 702 O O . VAL A 1 88 ? -4.207 -9.407 13.598 1.00 84.38 88 VAL A O 1
ATOM 705 N N . SER A 1 89 ? -4.061 -8.571 15.672 1.00 75.38 89 SER A N 1
ATOM 706 C CA . SER A 1 89 ? -2.663 -8.150 15.520 1.00 75.38 89 SER A CA 1
ATOM 707 C C . SER A 1 89 ? -1.674 -9.319 15.504 1.00 75.38 89 SER A C 1
ATOM 709 O O . SER A 1 89 ? -0.632 -9.220 14.860 1.00 75.38 89 SER A O 1
ATOM 711 N N . ASN A 1 90 ? -1.993 -10.420 16.193 1.00 72.62 90 ASN A N 1
ATOM 712 C CA . ASN A 1 90 ? -1.097 -11.562 16.396 1.00 72.62 90 ASN A CA 1
ATOM 713 C C . ASN A 1 90 ? -1.407 -12.769 15.501 1.00 72.62 90 ASN A C 1
ATOM 715 O O . ASN A 1 90 ? -0.810 -13.829 15.697 1.00 72.62 90 ASN A O 1
ATOM 719 N N . GLN A 1 91 ? -2.304 -12.652 14.516 1.00 70.19 91 GLN A N 1
ATOM 720 C CA . GLN A 1 91 ? -2.530 -13.713 13.533 1.00 70.19 91 GLN A CA 1
ATOM 721 C C . GLN A 1 91 ? -1.219 -14.007 12.786 1.00 70.19 91 GLN A C 1
ATOM 723 O O . GLN A 1 91 ? -0.851 -13.328 11.830 1.00 70.19 91 GLN A O 1
ATOM 728 N N . GLY A 1 92 ? -0.497 -15.042 13.226 1.00 56.06 92 GLY A N 1
ATOM 729 C CA . GLY A 1 92 ? 0.823 -15.435 12.717 1.00 56.06 92 GLY A CA 1
ATOM 730 C C . GLY A 1 92 ? 0.846 -15.878 11.249 1.00 56.06 92 GLY A C 1
ATOM 731 O O . GLY A 1 92 ? 1.925 -16.070 10.696 1.00 56.06 92 GLY A O 1
ATOM 732 N N . HIS A 1 93 ? -0.328 -15.997 10.624 1.00 60.12 93 HIS A N 1
ATOM 733 C CA . HIS A 1 93 ? -0.530 -16.303 9.206 1.00 60.12 93 HIS A CA 1
ATOM 734 C C . HIS A 1 93 ? -0.891 -15.069 8.360 1.00 60.12 93 HIS A C 1
ATOM 736 O O . HIS A 1 93 ? -1.255 -15.216 7.197 1.00 60.12 93 HIS A O 1
ATOM 742 N N . SER A 1 94 ? -0.812 -13.866 8.934 1.00 81.62 94 SER A N 1
ATOM 743 C CA . SER A 1 94 ? -1.050 -12.616 8.215 1.00 81.62 94 SER A CA 1
ATOM 744 C C . SER A 1 94 ? 0.124 -12.254 7.305 1.00 81.62 94 SER A C 1
ATOM 746 O O . SER A 1 94 ? 1.286 -12.434 7.672 1.00 81.62 94 SER A O 1
ATOM 748 N N . ILE A 1 95 ? -0.181 -11.705 6.126 1.00 86.94 95 ILE A N 1
ATOM 749 C CA . ILE A 1 95 ? 0.814 -11.104 5.236 1.00 86.94 95 ILE A CA 1
ATOM 750 C C . ILE A 1 95 ? 1.486 -9.967 6.005 1.00 86.94 9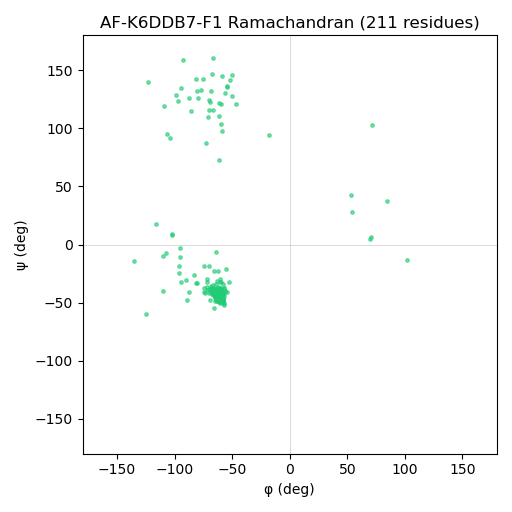5 ILE A C 1
ATOM 752 O O . ILE A 1 95 ? 0.824 -9.024 6.454 1.00 86.94 95 ILE A O 1
ATOM 756 N N . LYS A 1 96 ? 2.805 -10.046 6.162 1.00 88.25 96 LYS A N 1
ATOM 757 C CA . LYS A 1 96 ? 3.607 -9.031 6.843 1.00 88.25 96 LYS A CA 1
ATOM 758 C C . LYS A 1 96 ? 4.135 -8.019 5.841 1.00 88.25 96 LYS A C 1
ATOM 760 O O . LYS A 1 96 ? 4.325 -8.294 4.659 1.00 88.25 96 LYS A O 1
ATOM 765 N N . ARG A 1 97 ? 4.495 -6.838 6.344 1.00 88.12 97 ARG A N 1
ATOM 766 C CA . ARG A 1 97 ? 5.173 -5.812 5.532 1.00 88.12 97 ARG A CA 1
ATOM 767 C 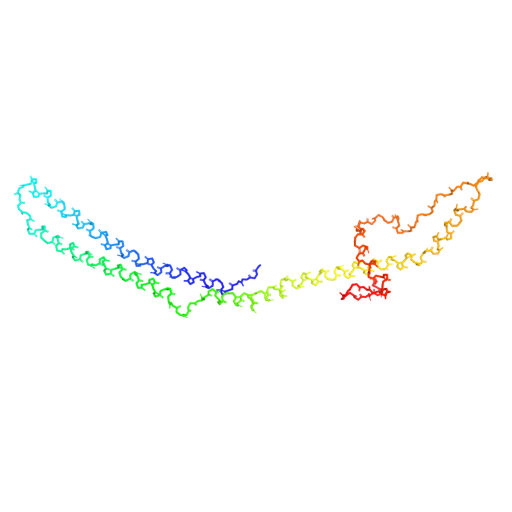C . ARG A 1 97 ? 6.479 -6.323 4.921 1.00 88.12 97 ARG A C 1
ATOM 769 O O . ARG A 1 97 ? 6.817 -5.939 3.810 1.00 88.12 97 ARG A O 1
ATOM 776 N N . THR A 1 98 ? 7.196 -7.197 5.626 1.00 91.38 98 THR A N 1
ATOM 777 C CA . THR A 1 98 ? 8.403 -7.853 5.106 1.00 91.38 98 THR A CA 1
ATOM 778 C C . THR A 1 98 ? 8.100 -8.731 3.900 1.00 91.38 98 THR A C 1
ATOM 780 O O . THR A 1 98 ? 8.859 -8.702 2.937 1.00 91.38 98 THR A O 1
ATOM 783 N N . ASP A 1 99 ? 6.972 -9.444 3.915 1.00 93.06 99 ASP A N 1
ATOM 784 C CA . ASP A 1 99 ? 6.560 -10.318 2.814 1.00 93.06 99 ASP A CA 1
ATOM 785 C C . ASP A 1 99 ? 6.253 -9.486 1.567 1.00 93.06 99 ASP A C 1
ATOM 787 O O . ASP A 1 99 ? 6.683 -9.836 0.473 1.00 93.06 99 ASP A O 1
ATOM 791 N N . LEU A 1 100 ? 5.617 -8.320 1.744 1.00 94.62 100 LEU A N 1
ATOM 792 C CA . LEU A 1 100 ? 5.410 -7.358 0.661 1.00 94.62 100 LEU A CA 1
ATOM 793 C C . LEU A 1 100 ? 6.734 -6.867 0.074 1.00 94.62 100 LEU A C 1
ATOM 795 O O . LEU A 1 100 ? 6.910 -6.868 -1.138 1.00 94.62 100 LEU A O 1
ATOM 799 N N . VAL A 1 101 ? 7.687 -6.450 0.908 1.00 95.31 101 VAL A N 1
ATOM 800 C CA . VAL A 1 101 ? 8.980 -5.959 0.406 1.00 95.31 101 VAL A CA 1
ATOM 801 C C . VAL A 1 101 ? 9.708 -7.053 -0.378 1.00 95.31 101 VAL A C 1
ATOM 803 O O . VAL A 1 101 ? 10.219 -6.790 -1.467 1.00 95.31 101 VAL A O 1
ATOM 806 N N . LEU A 1 102 ? 9.720 -8.284 0.137 1.00 97.25 102 LEU A N 1
ATOM 807 C CA . LEU A 1 102 ? 10.345 -9.416 -0.542 1.00 97.25 102 LEU A CA 1
ATOM 808 C C . LEU A 1 102 ? 9.645 -9.745 -1.863 1.00 97.25 102 LEU A C 1
ATOM 810 O O . LEU A 1 102 ? 10.320 -9.939 -2.872 1.00 97.25 102 LEU A O 1
ATOM 814 N N . ASP A 1 103 ? 8.316 -9.759 -1.890 1.00 97.25 103 ASP A N 1
ATOM 815 C CA . ASP A 1 103 ? 7.551 -10.016 -3.109 1.00 97.25 103 ASP A CA 1
ATOM 816 C C . ASP A 1 103 ? 7.729 -8.913 -4.161 1.00 97.25 103 ASP A C 1
ATOM 818 O O . ASP A 1 103 ? 7.898 -9.196 -5.351 1.00 97.25 103 ASP A O 1
ATOM 822 N N . TYR A 1 104 ? 7.788 -7.651 -3.726 1.00 96.56 104 TYR A N 1
ATOM 823 C CA . TYR A 1 104 ? 8.070 -6.522 -4.606 1.00 96.56 104 TYR A CA 1
ATOM 824 C C . TYR A 1 104 ? 9.414 -6.691 -5.312 1.00 96.56 104 TYR A C 1
ATOM 826 O O . TYR A 1 104 ? 9.502 -6.553 -6.534 1.00 96.56 104 TYR A O 1
ATOM 834 N N . LEU A 1 105 ? 10.459 -6.988 -4.537 1.00 96.31 105 LEU A N 1
ATOM 835 C CA . LEU A 1 105 ? 11.826 -7.094 -5.034 1.00 96.31 105 LEU A CA 1
ATOM 836 C C . LEU A 1 105 ? 12.024 -8.324 -5.922 1.00 96.31 105 LEU A C 1
ATOM 838 O O . LEU A 1 105 ? 12.677 -8.215 -6.960 1.00 96.31 105 LEU A O 1
ATOM 842 N N . ASN A 1 106 ? 11.452 -9.462 -5.529 1.00 96.38 106 ASN A N 1
ATOM 843 C CA . ASN A 1 106 ? 11.763 -10.754 -6.137 1.00 96.38 106 ASN A CA 1
ATOM 844 C C . ASN A 1 106 ? 10.776 -11.176 -7.232 1.00 96.38 106 ASN A C 1
ATOM 846 O O . ASN A 1 106 ? 11.161 -11.935 -8.118 1.00 96.38 106 ASN A O 1
ATOM 850 N N . HIS A 1 107 ? 9.535 -10.677 -7.223 1.00 95.94 107 HIS A N 1
ATOM 851 C CA . HIS A 1 107 ? 8.506 -11.105 -8.177 1.00 95.94 107 HIS A CA 1
ATOM 852 C C . HIS A 1 107 ? 7.906 -9.937 -8.955 1.00 95.94 107 HIS A C 1
ATOM 854 O O . HIS A 1 107 ? 8.014 -9.893 -10.184 1.00 95.94 107 HIS A O 1
ATOM 860 N N . TYR A 1 108 ? 7.300 -8.966 -8.266 1.00 96.56 108 TYR A N 1
ATOM 861 C CA . TYR A 1 108 ? 6.525 -7.921 -8.936 1.00 96.56 108 TYR A CA 1
ATOM 862 C C . TYR A 1 108 ? 7.404 -7.013 -9.806 1.00 96.56 108 TYR A C 1
ATOM 864 O O . TYR A 1 108 ? 7.156 -6.890 -11.009 1.00 96.56 108 TYR A O 1
ATOM 872 N N . ARG A 1 109 ? 8.466 -6.416 -9.239 1.00 95.44 109 ARG A N 1
ATOM 873 C CA . ARG A 1 109 ? 9.366 -5.522 -9.985 1.00 95.44 109 ARG A CA 1
ATOM 874 C C . ARG A 1 109 ? 10.036 -6.242 -11.163 1.00 95.44 109 ARG A C 1
ATOM 876 O O . ARG A 1 109 ? 9.956 -5.693 -12.261 1.00 95.44 109 ARG A O 1
ATOM 883 N N . PRO A 1 110 ? 10.659 -7.429 -11.011 1.00 96.44 110 PRO A N 1
ATOM 884 C CA . PRO A 1 110 ? 11.236 -8.148 -12.148 1.00 96.44 110 PRO A CA 1
ATOM 885 C C . PRO A 1 110 ? 10.220 -8.420 -13.260 1.00 96.44 110 PRO A C 1
ATOM 887 O O . PRO A 1 110 ? 10.530 -8.227 -14.434 1.00 96.44 110 PRO A O 1
ATOM 890 N N . ALA A 1 111 ? 8.983 -8.785 -12.910 1.00 96.19 111 ALA A N 1
ATOM 891 C CA . ALA A 1 111 ? 7.944 -9.038 -13.898 1.00 96.19 111 ALA A CA 1
ATOM 892 C C . ALA A 1 111 ? 7.494 -7.762 -14.635 1.00 96.19 111 ALA A C 1
ATOM 894 O O . ALA A 1 111 ? 7.255 -7.813 -15.844 1.00 96.19 111 ALA A O 1
ATOM 895 N N . VAL A 1 112 ? 7.389 -6.618 -13.947 1.00 94.75 112 VAL A N 1
ATOM 896 C CA . VAL A 1 112 ? 7.125 -5.312 -14.586 1.00 94.75 112 VAL A CA 1
ATOM 897 C C . VAL A 1 112 ? 8.285 -4.918 -15.495 1.00 94.75 112 VAL A C 1
ATOM 899 O O . VAL A 1 112 ? 8.060 -4.534 -16.639 1.00 94.75 112 VAL A O 1
ATOM 902 N N . VAL A 1 113 ? 9.526 -5.069 -15.023 1.00 93.75 113 VAL A N 1
ATOM 903 C CA . VAL A 1 113 ? 10.715 -4.769 -15.826 1.00 93.75 113 VAL A CA 1
ATOM 904 C C . VAL A 1 113 ? 10.715 -5.600 -17.105 1.00 93.75 113 VAL A C 1
ATOM 906 O O . VAL A 1 113 ? 10.844 -5.036 -18.183 1.00 93.75 113 VAL A O 1
ATOM 909 N N . ALA A 1 114 ? 10.502 -6.910 -17.009 1.00 94.38 114 ALA A N 1
ATOM 910 C CA . ALA A 1 114 ? 10.522 -7.794 -18.169 1.00 94.38 114 ALA A CA 1
ATO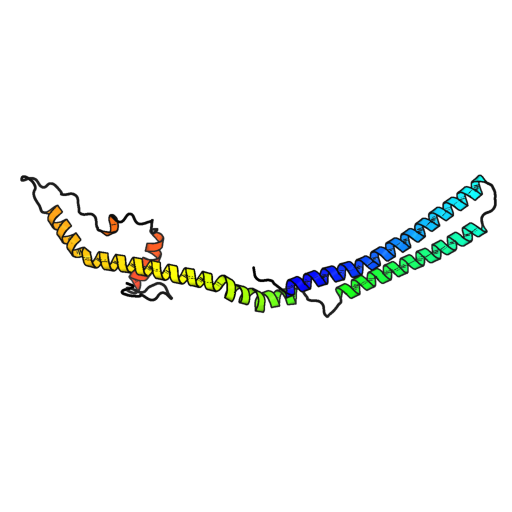M 911 C C . ALA A 1 114 ? 9.397 -7.504 -19.178 1.00 94.38 114 ALA A C 1
ATOM 913 O O . ALA A 1 114 ? 9.628 -7.564 -20.382 1.00 94.38 114 ALA A O 1
ATOM 914 N N . SER A 1 115 ? 8.182 -7.203 -18.707 1.00 95.00 115 SER A N 1
ATOM 915 C CA . SER A 1 115 ? 7.004 -7.089 -19.586 1.00 95.00 115 SER A CA 1
ATOM 916 C C . SER A 1 115 ? 6.691 -5.672 -20.066 1.00 95.00 115 SER A C 1
ATOM 918 O O . SER A 1 115 ? 6.189 -5.514 -21.175 1.00 95.00 115 SER A O 1
ATOM 920 N N . GLU A 1 116 ? 6.976 -4.647 -19.263 1.00 92.75 116 GLU A N 1
ATOM 921 C CA . GLU A 1 116 ? 6.608 -3.258 -19.566 1.00 92.75 116 GLU A CA 1
ATOM 922 C C . GLU A 1 116 ? 7.837 -2.394 -19.888 1.00 92.75 116 GLU A C 1
ATOM 924 O O . GLU A 1 116 ? 7.790 -1.588 -20.815 1.00 92.75 116 GLU A O 1
ATOM 929 N N . VAL A 1 117 ? 8.953 -2.570 -19.168 1.00 90.44 117 VAL A N 1
ATOM 930 C CA . VAL A 1 117 ? 10.128 -1.683 -19.293 1.00 90.44 117 VAL A CA 1
ATOM 931 C C . VAL A 1 117 ? 11.110 -2.160 -20.361 1.00 90.44 117 VAL A C 1
ATOM 933 O O . VAL A 1 117 ? 11.530 -1.366 -21.199 1.00 90.44 117 VAL A O 1
ATOM 936 N N . ALA A 1 118 ? 11.467 -3.445 -20.368 1.00 93.19 118 ALA A N 1
ATOM 937 C CA . ALA A 1 118 ? 12.456 -4.006 -21.287 1.00 93.19 118 ALA A CA 1
ATOM 938 C C . ALA A 1 118 ? 12.113 -3.759 -22.770 1.00 93.19 118 ALA A C 1
ATOM 940 O O . ALA A 1 118 ? 13.011 -3.362 -23.510 1.00 93.19 118 ALA A O 1
ATOM 941 N N . PRO A 1 119 ? 10.843 -3.858 -23.222 1.00 93.75 119 PRO A N 1
ATOM 942 C CA . PRO A 1 119 ? 10.494 -3.511 -24.601 1.00 93.75 119 PRO A CA 1
ATOM 943 C C . PRO A 1 119 ? 10.729 -2.034 -24.948 1.00 93.75 119 PRO A C 1
ATOM 945 O O . PRO A 1 119 ? 11.020 -1.712 -26.097 1.00 93.75 119 PRO A O 1
ATOM 948 N N . LEU A 1 120 ? 10.585 -1.121 -23.983 1.00 87.56 120 LEU A N 1
ATOM 949 C CA . LEU A 1 120 ? 10.855 0.304 -24.193 1.00 87.56 120 LEU A CA 1
ATOM 950 C C . LEU A 1 120 ? 12.356 0.573 -24.259 1.00 87.56 120 LEU A C 1
ATOM 952 O O . LEU A 1 120 ? 12.794 1.327 -25.121 1.00 87.56 120 LEU A O 1
ATOM 956 N N . VAL A 1 121 ? 13.135 -0.077 -23.392 1.00 81.31 121 VAL A N 1
ATOM 957 C CA . VAL A 1 121 ? 14.602 -0.016 -23.438 1.00 81.31 121 VAL A CA 1
ATOM 958 C C . VAL A 1 121 ? 15.106 -0.532 -24.783 1.00 81.31 121 VAL A C 1
ATOM 960 O O . VAL A 1 121 ? 15.861 0.175 -25.439 1.00 81.31 121 VAL A O 1
ATOM 963 N N . GLN A 1 122 ? 14.600 -1.675 -25.259 1.00 86.31 122 GLN A N 1
ATOM 964 C CA . GLN A 1 122 ? 14.974 -2.205 -26.572 1.00 86.31 122 GLN A CA 1
ATOM 965 C C . GLN A 1 122 ? 14.652 -1.220 -27.704 1.00 86.31 122 GLN A C 1
ATOM 967 O O . GLN A 1 122 ? 15.493 -0.967 -28.558 1.00 86.31 122 GLN A O 1
ATOM 972 N N . LYS A 1 123 ? 13.468 -0.591 -27.691 1.00 85.69 123 LYS A N 1
ATOM 973 C CA . LYS A 1 123 ? 13.115 0.437 -28.688 1.00 85.69 123 LYS A CA 1
ATOM 974 C C . LYS A 1 123 ? 14.072 1.629 -28.671 1.00 85.69 123 LYS A C 1
ATOM 976 O O . LYS A 1 123 ? 14.377 2.174 -29.728 1.00 85.69 123 LYS A O 1
ATOM 981 N N . LEU A 1 124 ? 14.519 2.052 -27.489 1.00 74.31 124 LEU A N 1
ATOM 982 C CA . LEU A 1 124 ? 15.498 3.131 -27.354 1.00 74.31 124 LEU A CA 1
ATOM 983 C C . LEU A 1 124 ? 16.871 2.707 -27.884 1.00 74.31 124 LEU A C 1
ATOM 985 O O . LEU A 1 124 ? 17.520 3.490 -28.574 1.00 74.31 124 LEU A O 1
ATOM 989 N N . GLU A 1 125 ? 17.296 1.476 -27.608 1.00 79.00 125 GLU A N 1
ATOM 990 C CA . GLU A 1 125 ? 18.540 0.913 -28.139 1.00 79.00 125 GLU A CA 1
ATOM 991 C C . GLU A 1 125 ? 18.512 0.816 -29.670 1.00 79.00 125 GLU A C 1
ATOM 993 O O . GLU A 1 125 ? 19.456 1.256 -30.331 1.00 79.00 125 GLU A O 1
ATOM 998 N N . ASP A 1 126 ? 17.409 0.335 -30.244 1.00 82.94 126 ASP A N 1
ATOM 999 C CA . ASP A 1 126 ? 17.224 0.223 -31.694 1.00 82.94 126 ASP A CA 1
ATOM 1000 C C . ASP A 1 126 ? 17.211 1.604 -32.369 1.00 82.94 126 ASP A C 1
ATOM 1002 O O . ASP A 1 126 ? 17.860 1.812 -33.401 1.00 82.94 126 ASP A O 1
ATOM 1006 N N . ALA A 1 127 ? 16.519 2.581 -31.771 1.00 80.38 127 ALA A N 1
ATOM 1007 C CA . ALA A 1 127 ? 16.490 3.958 -32.262 1.00 80.38 127 ALA A CA 1
ATOM 1008 C C . ALA A 1 127 ? 17.883 4.600 -32.218 1.00 80.38 127 ALA A C 1
ATOM 1010 O O . ALA A 1 127 ? 18.313 5.215 -33.194 1.00 80.38 127 ALA A O 1
ATOM 1011 N N . ARG A 1 128 ? 18.617 4.402 -31.118 1.00 76.62 128 ARG A N 1
ATOM 1012 C CA . ARG A 1 128 ? 19.994 4.880 -30.960 1.00 76.62 128 ARG A CA 1
ATOM 1013 C C . ARG A 1 128 ? 20.922 4.253 -31.999 1.00 76.62 128 ARG A C 1
ATOM 1015 O O . ARG A 1 128 ? 21.715 4.958 -32.616 1.00 76.62 128 ARG A O 1
ATOM 1022 N N . SER A 1 129 ? 20.799 2.947 -32.229 1.00 78.50 129 SER A N 1
ATOM 1023 C CA . SER A 1 129 ? 21.553 2.236 -33.265 1.00 78.50 129 SER A CA 1
ATOM 1024 C C . SER A 1 129 ? 21.266 2.794 -34.659 1.00 78.50 129 SER A C 1
ATOM 1026 O O . SER A 1 129 ? 22.192 3.088 -35.415 1.00 78.50 129 SER A O 1
ATOM 1028 N N . THR A 1 130 ? 19.989 2.997 -34.986 1.00 83.25 130 THR A N 1
ATOM 1029 C CA . THR A 1 130 ? 19.560 3.558 -36.275 1.00 83.25 130 THR A CA 1
ATOM 1030 C C . THR A 1 130 ? 20.135 4.956 -36.483 1.00 83.25 130 THR A C 1
ATOM 1032 O O . THR A 1 130 ? 20.715 5.236 -37.528 1.00 83.25 130 THR A O 1
ATOM 1035 N N . TYR A 1 131 ? 20.032 5.808 -35.461 1.00 78.50 131 TYR A N 1
ATOM 1036 C CA . TYR A 1 131 ? 20.564 7.164 -35.480 1.00 78.50 131 TYR A CA 1
ATOM 1037 C C . TYR A 1 131 ? 22.072 7.190 -35.757 1.00 78.50 131 TYR A C 1
ATOM 1039 O O . TYR A 1 131 ? 22.512 7.866 -36.685 1.00 78.50 131 TYR A O 1
ATOM 1047 N N . PHE A 1 132 ? 22.865 6.418 -35.006 1.00 74.00 132 PHE A N 1
ATOM 1048 C CA . PHE A 1 132 ? 24.314 6.416 -35.202 1.00 74.00 132 PHE A CA 1
ATOM 1049 C C . PHE A 1 132 ? 24.729 5.816 -36.545 1.00 74.00 132 PHE A C 1
ATOM 1051 O O . PHE A 1 132 ? 25.658 6.330 -37.159 1.00 74.00 132 PHE A O 1
ATOM 1058 N N . ASN A 1 133 ? 24.055 4.7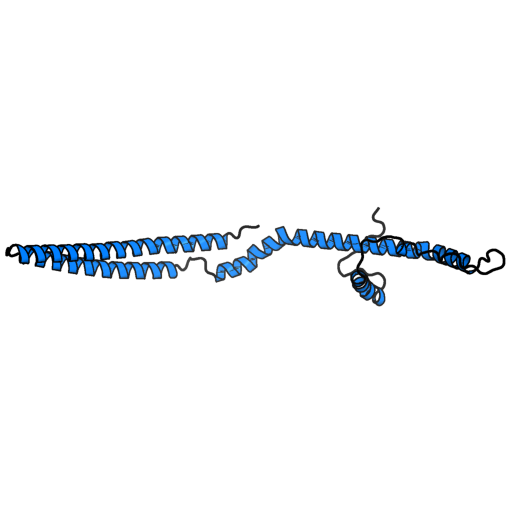69 -37.033 1.00 79.00 133 ASN A N 1
ATOM 1059 C CA . ASN A 1 133 ? 24.353 4.239 -38.367 1.00 79.00 133 ASN A CA 1
ATOM 1060 C C . ASN A 1 133 ? 24.076 5.291 -39.454 1.00 79.00 133 ASN A C 1
ATOM 1062 O O . ASN A 1 133 ? 24.941 5.512 -40.294 1.00 79.00 133 ASN A O 1
ATOM 1066 N N . ALA A 1 134 ? 22.951 6.011 -39.382 1.00 80.12 134 ALA A N 1
ATOM 1067 C CA . ALA A 1 134 ? 22.651 7.090 -40.326 1.00 80.12 134 ALA A CA 1
ATOM 1068 C C . ALA A 1 134 ? 23.686 8.230 -40.269 1.00 80.12 134 ALA A C 1
ATOM 1070 O O . ALA A 1 134 ? 24.070 8.770 -41.305 1.00 80.12 134 ALA A O 1
ATOM 1071 N N . LEU A 1 135 ? 24.169 8.573 -39.070 1.00 74.75 135 LEU A N 1
ATOM 1072 C CA . LEU A 1 135 ? 25.232 9.563 -38.892 1.00 74.75 135 LEU A CA 1
ATOM 1073 C C . LEU A 1 135 ? 26.553 9.102 -39.531 1.00 74.75 135 LEU A C 1
ATOM 1075 O O . LEU A 1 135 ? 27.205 9.876 -40.226 1.00 74.75 135 LEU A O 1
ATOM 1079 N N . PHE A 1 136 ? 26.934 7.836 -39.349 1.00 73.81 136 PHE A N 1
ATOM 1080 C CA . PHE A 1 136 ? 28.135 7.294 -39.987 1.00 73.81 136 PHE A CA 1
ATOM 1081 C C . PHE A 1 136 ? 28.007 7.177 -41.503 1.00 73.81 136 PHE A C 1
ATOM 1083 O O . PHE A 1 136 ? 28.979 7.455 -42.199 1.00 73.81 136 PHE A O 1
ATOM 1090 N N . ASP A 1 137 ? 26.835 6.809 -42.022 1.00 80.31 137 ASP A N 1
ATOM 1091 C CA . ASP A 1 137 ? 26.585 6.789 -43.465 1.00 80.31 137 ASP A CA 1
ATOM 1092 C C . ASP A 1 137 ? 26.702 8.202 -44.061 1.00 80.31 137 ASP A C 1
ATOM 1094 O O . ASP A 1 137 ? 27.247 8.373 -45.152 1.00 80.31 137 ASP A O 1
ATOM 1098 N N . LEU A 1 138 ? 26.260 9.231 -43.327 1.00 76.31 138 LEU A N 1
ATOM 1099 C CA . LEU A 1 138 ? 26.442 10.627 -43.720 1.00 76.31 138 LEU A CA 1
ATOM 1100 C C . LEU A 1 138 ? 27.930 11.016 -43.774 1.00 76.31 138 LEU A C 1
ATOM 1102 O O . LEU A 1 138 ? 28.347 11.640 -44.749 1.00 76.31 138 LEU A O 1
ATOM 1106 N N . TYR A 1 139 ? 28.735 10.619 -42.784 1.00 74.88 139 TYR A N 1
ATOM 1107 C CA . TYR A 1 139 ? 30.184 10.862 -42.804 1.00 74.88 139 TYR A CA 1
ATOM 1108 C C . TYR A 1 139 ? 30.900 10.095 -43.919 1.00 74.88 139 TYR A C 1
ATOM 1110 O O . TYR A 1 139 ? 31.722 10.680 -44.617 1.00 74.88 139 TYR A O 1
ATOM 1118 N N . ASP A 1 140 ? 30.550 8.826 -44.157 1.00 79.94 140 ASP A N 1
ATOM 1119 C CA . ASP A 1 140 ? 31.093 8.064 -45.289 1.00 79.94 140 ASP A CA 1
ATOM 1120 C C . ASP A 1 140 ? 30.793 8.793 -46.621 1.00 79.94 140 ASP A C 1
ATOM 1122 O O . ASP A 1 140 ? 31.644 8.830 -47.511 1.00 79.94 140 ASP A O 1
ATOM 1126 N N . LYS A 1 141 ? 29.610 9.418 -46.760 1.00 80.69 141 LYS A N 1
ATOM 1127 C CA . LYS A 1 141 ? 29.279 10.259 -47.923 1.00 80.69 141 LYS A CA 1
ATOM 1128 C C . LYS A 1 141 ? 30.049 11.574 -47.958 1.00 80.69 141 LYS A C 1
ATOM 1130 O O . LYS A 1 141 ? 30.451 11.981 -49.046 1.00 80.69 141 LYS A O 1
ATOM 1135 N N . GLN A 1 142 ? 30.281 12.224 -46.820 1.00 75.31 142 GLN A N 1
ATOM 1136 C CA . GLN A 1 142 ? 31.145 13.405 -46.768 1.00 75.31 142 GLN A CA 1
ATOM 1137 C C . GLN A 1 142 ? 32.532 13.078 -47.310 1.00 75.31 142 GLN A C 1
ATOM 1139 O O . GLN A 1 142 ? 33.003 13.770 -48.206 1.00 75.31 142 GLN A O 1
ATOM 1144 N N . ASP A 1 143 ? 33.135 11.996 -46.817 1.00 77.88 143 ASP A N 1
ATOM 1145 C CA . ASP A 1 143 ? 34.453 11.529 -47.242 1.00 77.88 143 ASP A CA 1
ATOM 1146 C C . ASP A 1 143 ? 34.465 11.186 -48.742 1.00 77.88 143 ASP A C 1
ATOM 1148 O O . ASP A 1 143 ? 35.375 11.598 -49.462 1.00 77.88 143 ASP A O 1
ATOM 1152 N N . GLU A 1 144 ? 33.435 10.483 -49.235 1.00 83.50 144 GLU A N 1
ATOM 1153 C CA . GLU A 1 144 ? 33.291 10.108 -50.652 1.00 83.50 144 GLU A CA 1
ATOM 1154 C C . GLU A 1 144 ? 33.285 11.330 -51.583 1.00 83.50 144 GLU A C 1
ATOM 1156 O O . GLU A 1 144 ? 33.928 11.315 -52.635 1.00 83.50 144 GLU A O 1
ATOM 1161 N N . TYR A 1 145 ? 32.591 12.402 -51.195 1.00 82.44 145 TYR A N 1
ATOM 1162 C CA . TYR A 1 145 ? 32.478 13.624 -51.997 1.00 82.44 145 TYR A CA 1
ATOM 1163 C C . TYR A 1 145 ? 33.494 14.714 -51.620 1.00 82.44 145 TYR A C 1
ATOM 1165 O O . TYR A 1 145 ? 33.556 15.744 -52.300 1.00 82.44 145 TYR A O 1
ATOM 1173 N N . HIS A 1 146 ? 34.322 14.498 -50.593 1.00 80.19 146 HIS A N 1
ATOM 1174 C CA . HIS A 1 146 ? 35.259 15.498 -50.079 1.00 80.19 146 HIS A CA 1
ATOM 1175 C C . HIS A 1 146 ? 36.240 15.977 -51.151 1.00 80.19 146 HIS A C 1
ATOM 1177 O O . HIS A 1 146 ? 36.522 17.170 -51.262 1.00 80.19 146 HIS A O 1
ATOM 1183 N N . GLU A 1 147 ? 36.721 15.060 -51.992 1.00 80.12 147 GLU A N 1
ATOM 1184 C CA . GLU A 1 147 ? 37.651 15.393 -53.072 1.00 80.12 147 GLU A CA 1
ATOM 1185 C C . GLU A 1 147 ? 36.995 16.275 -54.145 1.00 80.12 147 GLU A C 1
ATOM 1187 O O . GLU A 1 147 ? 37.599 17.233 -54.626 1.00 80.12 147 GLU A O 1
ATOM 1192 N N . VAL A 1 148 ? 35.725 16.019 -54.473 1.00 83.38 148 VAL A N 1
ATOM 1193 C CA . VAL A 1 148 ? 34.959 16.848 -55.417 1.00 83.38 148 VAL A CA 1
ATOM 1194 C C . VAL A 1 148 ? 34.757 18.251 -54.848 1.00 83.38 148 VAL A C 1
ATOM 1196 O O . VAL A 1 148 ? 34.957 19.241 -55.555 1.00 83.38 148 VAL A O 1
ATOM 1199 N N . TYR A 1 149 ? 34.423 18.348 -53.559 1.00 80.88 149 TYR A N 1
ATOM 1200 C CA . TYR A 1 149 ? 34.352 19.623 -52.848 1.00 80.88 149 TYR A CA 1
ATOM 1201 C C . TYR A 1 149 ? 35.698 20.365 -52.872 1.00 80.88 149 TYR A C 1
ATOM 1203 O O . TYR A 1 149 ? 35.736 21.557 -53.190 1.00 80.88 149 TYR A O 1
ATOM 1211 N N . ARG A 1 150 ? 36.812 19.670 -52.596 1.00 81.12 150 ARG A N 1
ATOM 1212 C CA . ARG A 1 150 ? 38.168 20.240 -52.619 1.00 81.12 150 ARG A CA 1
ATOM 1213 C C . ARG A 1 150 ? 38.494 20.834 -53.988 1.00 81.12 150 ARG A C 1
ATOM 1215 O O . ARG A 1 150 ? 38.931 21.982 -54.054 1.00 81.12 150 ARG A O 1
ATOM 1222 N N . ILE A 1 151 ? 38.219 20.092 -55.062 1.00 82.56 151 ILE A N 1
ATOM 1223 C CA . ILE A 1 151 ? 38.424 20.536 -56.449 1.00 82.56 151 ILE A CA 1
ATOM 1224 C C . ILE A 1 151 ? 37.556 21.761 -56.770 1.00 82.56 151 ILE A C 1
ATOM 1226 O O . ILE A 1 151 ? 38.057 22.749 -57.308 1.00 82.56 151 ILE A O 1
ATOM 1230 N N . ALA A 1 152 ? 36.268 21.741 -56.415 1.00 81.00 152 ALA A N 1
ATOM 1231 C CA . ALA A 1 152 ? 35.369 22.871 -56.652 1.00 81.00 152 ALA A CA 1
ATOM 1232 C C . ALA A 1 152 ? 35.825 24.141 -55.910 1.00 81.00 152 ALA A C 1
ATOM 1234 O O . ALA A 1 152 ? 35.780 25.240 -56.463 1.00 81.00 152 ALA A O 1
ATOM 1235 N N . ASN A 1 153 ? 36.306 23.992 -54.673 1.00 78.06 153 ASN A N 1
ATOM 1236 C CA . ASN A 1 153 ? 36.837 25.090 -53.868 1.00 78.06 153 ASN A CA 1
ATOM 1237 C C . ASN A 1 153 ? 38.147 25.638 -54.458 1.00 78.06 153 ASN A C 1
ATOM 1239 O O . ASN A 1 153 ? 38.352 26.849 -54.509 1.00 78.06 153 ASN A O 1
ATOM 1243 N N . GLU A 1 154 ? 39.017 24.763 -54.964 1.00 78.62 154 GLU A N 1
ATOM 1244 C CA . GLU A 1 154 ? 40.239 25.160 -55.666 1.00 78.62 154 GLU A CA 1
ATOM 1245 C C . GLU A 1 154 ? 39.926 25.970 -56.935 1.00 78.62 154 GLU A C 1
ATOM 1247 O O . GLU A 1 154 ? 40.481 27.056 -57.118 1.00 78.62 154 GLU A O 1
ATOM 1252 N N . ILE A 1 155 ? 38.975 25.520 -57.762 1.00 79.88 155 ILE A N 1
ATOM 1253 C CA . ILE A 1 155 ? 38.511 26.256 -58.953 1.00 79.88 155 ILE A CA 1
ATOM 1254 C C . ILE A 1 155 ? 37.930 27.622 -58.563 1.00 79.88 155 ILE A C 1
ATOM 1256 O O . ILE A 1 155 ? 38.292 28.640 -59.159 1.00 79.88 155 ILE A O 1
ATOM 1260 N N . ALA A 1 156 ? 37.069 27.670 -57.541 1.00 75.00 156 ALA A N 1
ATOM 1261 C CA . ALA A 1 156 ? 36.456 28.909 -57.057 1.00 75.00 156 ALA A CA 1
ATOM 1262 C C . ALA A 1 156 ? 37.497 29.945 -56.590 1.00 75.00 156 ALA A C 1
ATOM 1264 O O . ALA A 1 156 ? 37.291 31.149 -56.756 1.00 75.00 156 ALA A O 1
ATOM 1265 N N . ARG A 1 157 ? 38.630 29.484 -56.041 1.00 71.19 157 ARG A N 1
ATOM 1266 C CA . ARG A 1 157 ? 39.736 30.334 -55.570 1.00 71.19 157 ARG A CA 1
ATOM 1267 C C . ARG A 1 157 ? 40.707 30.766 -56.668 1.00 71.19 157 ARG A C 1
ATOM 1269 O O . ARG A 1 157 ? 41.366 31.788 -56.506 1.00 71.19 157 ARG A O 1
ATOM 1276 N N . THR A 1 158 ? 40.831 29.993 -57.746 1.00 72.00 158 THR A N 1
ATOM 1277 C CA . THR A 1 158 ? 41.875 30.179 -58.773 1.00 72.00 158 THR A CA 1
ATOM 1278 C C . THR A 1 158 ? 41.362 30.748 -60.098 1.00 72.00 158 THR A C 1
ATOM 1280 O O . THR A 1 158 ? 42.175 31.100 -60.950 1.00 72.00 158 THR A O 1
ATOM 1283 N N . THR A 1 159 ? 40.045 30.896 -60.281 1.00 65.00 159 THR A N 1
ATOM 1284 C CA . THR A 1 159 ? 39.449 31.408 -61.528 1.00 65.00 159 THR A CA 1
ATOM 1285 C C . THR A 1 159 ? 39.395 32.946 -61.547 1.00 65.00 159 THR A C 1
ATOM 1287 O O . THR A 1 159 ? 38.646 33.533 -60.766 1.00 65.00 159 THR A O 1
ATOM 1290 N N . PRO A 1 160 ? 40.125 33.638 -62.445 1.00 58.69 160 PRO A N 1
ATOM 1291 C CA . PRO A 1 160 ? 39.988 35.082 -62.623 1.00 58.69 160 PRO A CA 1
ATOM 1292 C C . PRO A 1 160 ? 38.728 35.415 -63.437 1.00 58.69 160 PRO A C 1
ATOM 1294 O O . PRO A 1 160 ? 38.499 34.853 -64.507 1.00 58.69 160 PRO A O 1
ATOM 1297 N N . ILE A 1 161 ? 37.936 36.384 -62.974 1.00 59.06 161 ILE A N 1
ATOM 1298 C CA . ILE A 1 161 ? 36.772 36.906 -63.703 1.00 59.06 161 ILE A CA 1
ATOM 1299 C C . ILE A 1 161 ? 37.119 38.321 -64.181 1.00 59.06 161 ILE A C 1
ATOM 1301 O O . ILE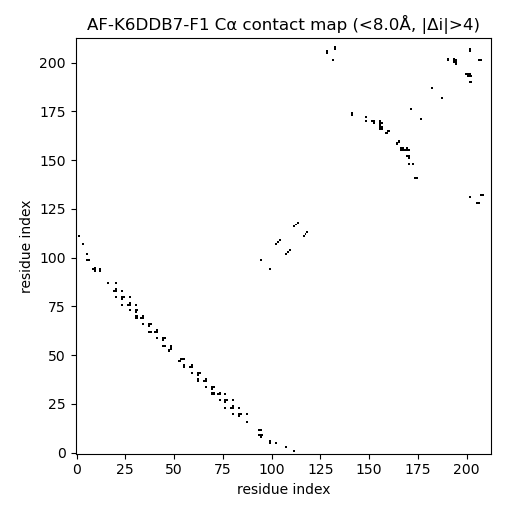 A 1 161 ? 37.397 39.205 -63.376 1.00 59.06 161 ILE A O 1
ATOM 1305 N N . ASN A 1 162 ? 37.122 38.547 -65.500 1.00 53.75 162 ASN A N 1
ATOM 1306 C CA . ASN A 1 162 ? 37.413 39.849 -66.126 1.00 53.75 162 ASN A CA 1
ATOM 1307 C C . ASN A 1 162 ? 38.744 40.496 -65.685 1.00 53.75 162 ASN A C 1
ATOM 1309 O O . ASN A 1 162 ? 38.809 41.695 -65.421 1.00 53.75 162 ASN A O 1
ATOM 1313 N N . GLY A 1 163 ? 39.818 39.706 -65.583 1.00 57.22 163 GLY A N 1
ATOM 1314 C CA . GLY A 1 163 ? 41.157 40.220 -65.260 1.00 57.22 163 GLY A CA 1
ATOM 1315 C C . GLY A 1 163 ? 41.335 40.706 -63.815 1.00 57.22 163 GLY A C 1
ATOM 1316 O O . GLY A 1 163 ? 42.390 41.240 -63.488 1.00 57.22 163 GLY A O 1
ATOM 1317 N N . SER A 1 164 ? 40.337 40.503 -62.950 1.00 55.09 164 SER A N 1
ATOM 1318 C CA . SER A 1 164 ? 40.402 40.762 -61.509 1.00 55.09 164 SER A CA 1
ATOM 1319 C C . SER A 1 164 ? 40.065 39.481 -60.737 1.00 55.09 164 SER A C 1
ATOM 1321 O O . SER A 1 164 ? 39.180 38.719 -61.129 1.00 55.09 164 SER A O 1
ATOM 1323 N N . TYR A 1 165 ? 40.777 39.217 -59.640 1.00 53.94 165 TYR A N 1
ATOM 1324 C CA . TYR A 1 165 ? 40.496 38.077 -58.762 1.00 53.94 165 TYR A CA 1
ATOM 1325 C C . TYR A 1 165 ? 39.213 38.351 -57.964 1.00 53.94 165 TYR A C 1
ATOM 1327 O O . TYR A 1 165 ? 39.262 38.897 -56.865 1.00 53.94 165 TYR A O 1
ATOM 1335 N N . TYR A 1 166 ? 38.052 38.013 -58.519 1.00 51.78 166 TYR A N 1
ATOM 1336 C CA . TYR A 1 166 ? 36.815 37.947 -57.745 1.00 51.78 166 TYR A CA 1
ATOM 1337 C C . TYR A 1 166 ? 36.701 36.554 -57.136 1.00 51.78 166 TYR A C 1
ATOM 1339 O O . TYR A 1 166 ? 36.775 35.566 -57.863 1.00 51.78 166 TYR A O 1
ATOM 1347 N N . SER A 1 167 ? 36.511 36.463 -55.816 1.00 52.44 167 SER A N 1
ATOM 1348 C CA . SER A 1 167 ? 36.203 35.171 -55.210 1.00 52.44 167 SER A CA 1
ATOM 1349 C C . SER A 1 167 ? 34.790 34.785 -55.643 1.00 52.44 167 SER A C 1
ATOM 1351 O O . SER A 1 167 ? 33.813 35.459 -55.309 1.00 52.44 167 SER A O 1
ATOM 1353 N N . VAL A 1 168 ? 34.664 33.699 -56.401 1.00 57.06 168 VAL A N 1
ATOM 1354 C CA . VAL A 1 168 ? 33.371 33.023 -56.532 1.00 57.06 168 VAL A CA 1
ATOM 1355 C C . VAL A 1 168 ? 32.953 32.604 -55.117 1.00 57.06 168 VAL A C 1
ATOM 1357 O O . VAL A 1 168 ? 33.816 32.338 -54.277 1.00 57.06 168 VAL A O 1
ATOM 1360 N N . SER A 1 169 ? 31.653 32.634 -54.800 1.00 58.47 169 SER A N 1
ATOM 1361 C CA . SER A 1 169 ? 31.174 32.189 -53.483 1.00 58.47 169 SER A CA 1
ATOM 1362 C C . SER A 1 169 ? 31.762 30.808 -53.185 1.00 58.47 169 SER A C 1
ATOM 1364 O O . SER A 1 169 ? 31.701 29.930 -54.049 1.00 58.47 169 SER A O 1
ATOM 1366 N N . ASN A 1 170 ? 32.396 30.641 -52.018 1.00 60.22 170 ASN A N 1
ATOM 1367 C CA . ASN A 1 170 ? 33.000 29.359 -51.665 1.00 60.22 170 ASN A CA 1
ATOM 1368 C C . ASN A 1 170 ? 31.906 28.291 -51.736 1.00 60.22 170 ASN A C 1
ATOM 1370 O O . ASN A 1 170 ? 30.838 28.508 -51.151 1.00 60.22 170 ASN A O 1
ATOM 1374 N N . PRO A 1 171 ? 32.143 27.158 -52.422 1.00 64.06 171 PRO A N 1
ATOM 1375 C CA . PRO A 1 171 ? 31.195 26.063 -52.366 1.00 64.06 171 PRO A CA 1
ATOM 1376 C C . PRO A 1 171 ? 30.968 25.716 -50.895 1.00 64.06 171 PRO A C 1
ATOM 1378 O O . PRO A 1 171 ? 31.905 25.699 -50.095 1.00 64.06 171 PRO A O 1
ATOM 1381 N N . VAL A 1 172 ? 29.709 25.520 -50.525 1.00 63.12 172 VAL A N 1
ATOM 1382 C CA . VAL A 1 172 ? 29.347 25.056 -49.189 1.00 63.12 172 VAL A CA 1
ATOM 1383 C C . VAL A 1 172 ? 29.559 23.544 -49.185 1.00 63.12 172 VAL A C 1
ATOM 1385 O O . VAL A 1 172 ? 29.162 22.870 -50.136 1.00 63.12 172 VAL A O 1
ATOM 1388 N N . ASP A 1 173 ? 30.235 23.015 -48.161 1.00 61.44 173 ASP A N 1
ATOM 1389 C CA . ASP A 1 173 ? 30.330 21.561 -47.970 1.00 61.44 173 ASP A CA 1
ATOM 1390 C C . ASP A 1 173 ? 28.907 20.982 -47.929 1.00 61.44 173 ASP A C 1
ATOM 1392 O O . ASP A 1 173 ? 28.019 21.555 -47.296 1.00 61.44 173 ASP A O 1
ATOM 1396 N N . PHE A 1 174 ? 28.692 19.862 -48.612 1.00 62.47 174 PHE A N 1
ATOM 1397 C CA . PHE A 1 174 ? 27.387 19.237 -48.794 1.00 62.47 174 PHE A CA 1
ATOM 1398 C C . PHE A 1 174 ? 26.653 19.001 -47.465 1.00 62.47 174 PHE A C 1
ATOM 1400 O O . PHE A 1 174 ? 25.435 19.129 -47.415 1.00 62.47 174 PHE A O 1
ATOM 1407 N N . ILE A 1 175 ? 27.375 18.739 -46.370 1.00 62.03 175 ILE A N 1
ATOM 1408 C CA . ILE A 1 175 ? 26.772 18.573 -45.037 1.00 62.03 175 ILE A CA 1
ATOM 1409 C C . ILE A 1 175 ? 26.272 19.893 -44.433 1.00 62.03 175 ILE A C 1
ATOM 1411 O O . ILE A 1 175 ? 25.262 19.897 -43.730 1.00 62.03 175 ILE A O 1
ATOM 1415 N N . ASN A 1 176 ? 26.928 21.018 -44.725 1.00 57.78 176 ASN A N 1
ATOM 1416 C CA . ASN A 1 176 ? 26.589 22.324 -44.152 1.00 57.78 176 ASN A CA 1
ATOM 1417 C C . ASN A 1 176 ? 25.304 22.931 -44.746 1.00 57.78 176 ASN A C 1
ATOM 1419 O O . ASN A 1 176 ? 24.728 23.828 -44.132 1.00 57.78 176 ASN A O 1
ATOM 1423 N N . ASP A 1 177 ? 24.853 22.452 -45.912 1.00 59.84 177 ASP A N 1
ATOM 1424 C CA . ASP A 1 177 ? 23.615 22.911 -46.565 1.00 59.84 177 ASP A CA 1
ATOM 1425 C C . ASP A 1 177 ? 22.398 22.023 -46.240 1.00 59.84 177 ASP A C 1
ATOM 1427 O O . ASP A 1 177 ? 21.241 22.387 -46.479 1.00 59.84 177 ASP A O 1
ATOM 1431 N N . ILE A 1 178 ? 22.624 20.860 -45.617 1.00 60.69 178 ILE A N 1
ATOM 1432 C CA . ILE A 1 178 ? 21.531 20.073 -45.053 1.00 60.69 178 ILE A CA 1
ATOM 1433 C C . ILE A 1 178 ? 21.032 20.847 -43.833 1.00 60.69 178 ILE A C 1
ATOM 1435 O O . ILE A 1 178 ? 21.710 20.918 -42.808 1.00 60.69 178 ILE A O 1
ATOM 1439 N N . LYS A 1 179 ? 19.820 21.413 -43.929 1.00 55.03 179 LYS A N 1
ATOM 1440 C CA . LYS A 1 179 ? 19.039 21.904 -42.780 1.00 55.03 179 LYS A CA 1
ATOM 1441 C C . LYS A 1 179 ? 18.730 20.727 -41.851 1.00 55.03 179 LYS A C 1
ATOM 1443 O O . LYS A 1 179 ? 17.616 20.209 -41.828 1.00 55.03 179 LYS A O 1
ATOM 1448 N N . THR A 1 180 ? 19.739 20.244 -41.144 1.00 53.66 180 THR A N 1
ATOM 1449 C CA . THR A 1 180 ? 19.623 19.135 -40.214 1.00 53.66 180 THR A CA 1
ATOM 1450 C C . THR A 1 180 ? 18.777 19.599 -39.037 1.00 53.66 180 THR A C 1
ATOM 1452 O O . THR A 1 180 ? 18.970 20.684 -38.485 1.00 53.66 180 THR A O 1
ATOM 1455 N N . ALA A 1 181 ? 17.789 18.783 -38.669 1.00 51.31 181 ALA A N 1
ATOM 1456 C CA . ALA A 1 181 ? 17.153 18.893 -37.370 1.00 51.31 181 ALA A CA 1
ATOM 1457 C C . ALA A 1 181 ? 18.262 18.686 -36.334 1.00 51.31 181 ALA A C 1
ATOM 1459 O O . ALA A 1 181 ? 18.772 17.580 -36.198 1.00 51.31 181 ALA A O 1
ATOM 1460 N N . VAL A 1 182 ? 18.687 19.802 -35.742 1.00 48.47 182 VAL A N 1
ATOM 1461 C CA . VAL A 1 182 ? 19.767 19.994 -34.770 1.00 48.47 182 VAL A CA 1
ATOM 1462 C C . VAL A 1 182 ? 20.191 18.695 -34.084 1.00 48.47 182 VAL A C 1
ATOM 1464 O O . VAL A 1 182 ? 19.629 18.292 -33.069 1.00 48.47 182 VAL A O 1
ATOM 1467 N N . ILE A 1 183 ? 21.221 18.070 -34.647 1.00 53.25 183 ILE A N 1
ATOM 1468 C CA . ILE A 1 183 ? 22.143 17.229 -33.896 1.00 53.25 183 ILE A CA 1
ATOM 1469 C C . ILE A 1 183 ? 22.862 18.205 -32.968 1.00 53.25 183 ILE A C 1
ATOM 1471 O O . ILE A 1 183 ? 23.493 19.154 -33.446 1.00 53.25 183 ILE A O 1
ATOM 1475 N N . SER A 1 184 ? 22.696 18.072 -31.653 1.00 52.50 184 SER A N 1
ATOM 1476 C CA . SER A 1 184 ? 23.381 18.992 -30.756 1.00 52.50 184 SER A CA 1
ATOM 1477 C C . SER A 1 184 ? 24.882 18.722 -30.844 1.00 52.50 184 SER A C 1
ATOM 1479 O O . SER A 1 184 ? 25.326 17.586 -31.006 1.00 52.50 184 SER A O 1
ATOM 1481 N N . ARG A 1 185 ? 25.696 19.769 -30.706 1.00 48.34 185 ARG A N 1
ATOM 1482 C CA . ARG A 1 185 ? 27.157 19.629 -30.657 1.00 48.34 185 ARG A CA 1
ATOM 1483 C C . ARG A 1 185 ? 27.613 18.657 -29.554 1.00 48.34 185 ARG A C 1
ATOM 1485 O O . ARG A 1 185 ? 28.696 18.106 -29.670 1.00 48.34 185 ARG A O 1
ATOM 1492 N N . ASN A 1 186 ? 26.776 18.415 -28.540 1.00 49.88 186 ASN A N 1
ATOM 1493 C CA . ASN A 1 186 ? 27.008 17.417 -27.496 1.00 49.88 186 ASN A CA 1
ATOM 1494 C C . ASN A 1 186 ? 26.795 15.974 -27.979 1.00 49.88 186 ASN A C 1
ATOM 1496 O O . ASN A 1 186 ? 27.572 15.110 -27.592 1.00 49.88 186 ASN A O 1
ATOM 1500 N N . ASP A 1 187 ? 25.810 15.714 -28.846 1.00 53.84 187 ASP A N 1
ATOM 1501 C CA . ASP A 1 187 ? 25.604 14.381 -29.443 1.00 53.84 187 ASP A CA 1
ATOM 1502 C C . ASP A 1 187 ? 26.801 13.990 -30.325 1.00 53.84 187 ASP A C 1
ATOM 1504 O O . ASP A 1 187 ? 27.214 12.831 -30.373 1.00 53.84 187 ASP A O 1
ATOM 1508 N N . ILE A 1 188 ? 27.394 14.997 -30.975 1.00 53.47 188 ILE A N 1
ATOM 1509 C CA . ILE A 1 188 ? 28.640 14.885 -31.736 1.00 53.47 188 ILE A CA 1
ATOM 1510 C C . ILE A 1 188 ? 29.822 14.659 -30.789 1.00 53.47 188 ILE A C 1
ATOM 1512 O O . ILE A 1 188 ? 30.568 13.710 -30.995 1.00 53.47 188 ILE A O 1
ATOM 1516 N N . TRP A 1 189 ? 29.951 15.430 -29.707 1.00 53.25 189 TRP A N 1
ATOM 1517 C CA . TRP A 1 189 ? 31.055 15.294 -28.747 1.00 53.25 189 TRP A CA 1
ATOM 1518 C C . TRP A 1 189 ? 31.098 13.919 -28.059 1.00 53.25 189 TRP A C 1
ATOM 1520 O O . TRP A 1 189 ? 32.164 13.324 -27.941 1.00 53.25 189 TRP A O 1
ATOM 1530 N N . GLU A 1 190 ? 29.944 13.358 -27.675 1.00 52.62 190 GLU A N 1
ATOM 1531 C CA . GLU A 1 190 ? 29.868 11.998 -27.111 1.00 52.62 190 GLU A CA 1
ATOM 1532 C C . GLU A 1 190 ? 30.243 10.898 -28.124 1.00 52.62 190 GLU A C 1
ATOM 1534 O O . GLU A 1 190 ? 30.629 9.790 -27.729 1.00 52.62 190 GLU A O 1
ATOM 1539 N N . SER A 1 191 ? 30.137 11.189 -29.425 1.00 51.91 191 SER A N 1
ATOM 1540 C CA . SER A 1 191 ? 30.591 10.306 -30.503 1.00 51.91 191 SER A CA 1
ATOM 1541 C C . SER A 1 191 ? 32.071 10.519 -30.857 1.00 51.91 191 SER A C 1
ATOM 1543 O O . SER A 1 191 ? 32.797 9.540 -31.015 1.00 51.91 191 SER A O 1
ATOM 1545 N N . GLU A 1 192 ? 32.547 11.766 -30.893 1.00 47.34 192 GLU A N 1
ATOM 1546 C CA . GLU A 1 192 ? 33.923 12.156 -31.231 1.00 47.34 192 GLU A CA 1
ATOM 1547 C C . GLU A 1 192 ? 34.931 11.709 -30.163 1.00 47.34 192 GLU A C 1
ATOM 1549 O O . GLU A 1 192 ? 35.962 11.137 -30.514 1.00 47.34 192 GLU A O 1
ATOM 1554 N N . ASP A 1 193 ? 34.600 11.831 -28.870 1.00 49.84 193 ASP A N 1
ATOM 1555 C CA . ASP A 1 193 ? 35.477 11.401 -27.764 1.00 49.84 193 ASP A CA 1
ATOM 1556 C C . ASP A 1 193 ? 35.757 9.878 -27.801 1.00 49.84 193 ASP A C 1
ATOM 1558 O O . ASP A 1 193 ? 36.789 9.394 -27.334 1.00 49.84 193 ASP A O 1
ATOM 1562 N N . ARG A 1 194 ? 34.872 9.100 -28.448 1.00 46.69 194 ARG A N 1
ATOM 1563 C CA . ARG A 1 194 ? 35.064 7.661 -28.713 1.00 46.69 194 ARG A CA 1
ATOM 1564 C C . ARG A 1 194 ? 35.764 7.368 -30.046 1.00 46.69 194 ARG A C 1
ATOM 1566 O O . ARG A 1 194 ? 36.483 6.370 -30.133 1.00 46.69 194 ARG A O 1
ATOM 1573 N N . ILE A 1 195 ? 35.586 8.215 -31.062 1.00 44.91 195 ILE A N 1
ATOM 1574 C CA . ILE A 1 195 ? 36.176 8.049 -32.402 1.00 44.91 195 ILE A CA 1
ATOM 1575 C C . ILE A 1 195 ? 37.684 8.348 -32.394 1.00 44.91 195 ILE A C 1
ATOM 1577 O O . ILE A 1 195 ? 38.440 7.566 -32.978 1.00 44.91 195 ILE A O 1
ATOM 1581 N N . ASP A 1 196 ? 38.128 9.391 -31.684 1.00 45.53 196 ASP A N 1
ATOM 1582 C CA . ASP A 1 196 ? 39.530 9.850 -31.707 1.00 45.53 196 ASP A CA 1
ATOM 1583 C C . ASP A 1 196 ? 40.521 8.895 -31.015 1.00 45.53 196 ASP A C 1
ATOM 1585 O O . ASP A 1 196 ? 41.719 8.937 -31.290 1.00 45.53 196 ASP A O 1
ATOM 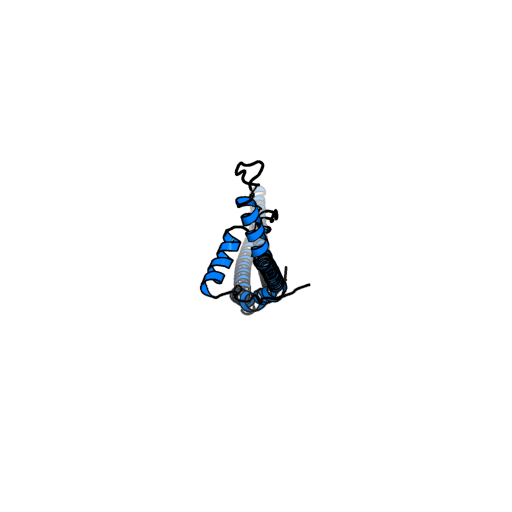1589 N N . HIS A 1 197 ? 40.042 7.982 -30.163 1.00 41.78 197 HIS A N 1
ATOM 1590 C CA . HIS A 1 197 ? 40.917 7.103 -29.374 1.00 41.78 197 HIS A CA 1
ATOM 1591 C C . HIS A 1 197 ? 40.891 5.623 -29.789 1.00 41.78 197 HIS A C 1
ATOM 1593 O O . HIS A 1 197 ? 41.736 4.859 -29.322 1.00 41.78 197 HIS A O 1
ATOM 1599 N N . THR A 1 198 ? 39.967 5.190 -30.659 1.00 44.19 198 THR A N 1
ATOM 1600 C CA . THR A 1 198 ? 39.828 3.755 -31.009 1.00 44.19 198 THR A CA 1
ATOM 1601 C C . THR A 1 198 ? 39.656 3.442 -32.494 1.00 44.19 198 THR A C 1
ATOM 1603 O O . THR A 1 198 ? 39.868 2.299 -32.888 1.00 44.19 198 THR A O 1
ATOM 1606 N N . GLY A 1 199 ? 39.352 4.429 -33.343 1.00 46.34 199 GLY A N 1
ATOM 1607 C CA . GLY A 1 199 ? 39.110 4.187 -34.763 1.00 46.34 199 GLY A CA 1
ATOM 1608 C C . GLY A 1 199 ? 37.784 3.460 -35.017 1.00 46.34 199 GLY A C 1
ATOM 1609 O O . GLY A 1 199 ? 37.683 2.247 -34.906 1.00 46.34 199 GLY A O 1
ATOM 1610 N N . LYS A 1 200 ? 36.765 4.205 -35.459 1.00 49.91 200 LYS A N 1
ATOM 1611 C CA . LYS A 1 200 ? 35.506 3.679 -36.036 1.00 49.91 200 LYS A CA 1
ATOM 1612 C C . LYS A 1 200 ? 34.735 2.653 -35.182 1.00 49.91 200 LYS A C 1
ATOM 1614 O O . LYS A 1 200 ? 33.996 1.846 -35.752 1.00 49.91 200 LYS A O 1
ATOM 1619 N N . GLU A 1 201 ? 34.839 2.688 -33.856 1.00 50.62 201 GLU A N 1
ATOM 1620 C CA . GLU A 1 201 ? 33.994 1.859 -32.991 1.00 50.62 201 GLU A CA 1
ATOM 1621 C C . GLU A 1 201 ? 32.811 2.656 -32.432 1.00 50.62 201 GLU A C 1
ATOM 1623 O O . GLU A 1 201 ? 32.939 3.754 -31.894 1.00 50.62 201 GLU A O 1
ATOM 1628 N N . LEU A 1 202 ? 31.621 2.087 -32.601 1.00 53.25 202 LEU A N 1
ATOM 1629 C CA . LEU A 1 202 ? 30.379 2.605 -32.044 1.00 53.25 202 LEU A CA 1
ATOM 1630 C C . LEU A 1 202 ? 30.374 2.507 -30.503 1.00 53.25 202 LEU A C 1
ATOM 1632 O O . LEU A 1 202 ? 31.092 1.680 -29.934 1.00 53.25 202 LEU A O 1
ATOM 1636 N N . PRO A 1 203 ? 29.516 3.274 -29.796 1.00 56.75 203 PRO A N 1
ATOM 1637 C CA . PRO A 1 203 ? 29.287 3.074 -28.369 1.00 56.75 203 PRO A CA 1
ATOM 1638 C C . PRO A 1 203 ? 28.986 1.605 -28.030 1.00 56.75 203 PRO A C 1
ATOM 1640 O O . PRO A 1 203 ? 28.333 0.901 -28.802 1.00 56.75 203 PRO A O 1
ATOM 1643 N N . SER A 1 204 ? 29.438 1.152 -26.855 1.00 53.19 204 SER A N 1
ATOM 1644 C CA . SER A 1 204 ? 29.327 -0.246 -26.412 1.00 53.19 204 SER A CA 1
ATOM 1645 C C . SER A 1 204 ? 27.916 -0.806 -26.633 1.00 53.19 204 SER A C 1
ATOM 1647 O O . SER A 1 204 ? 26.954 -0.275 -26.078 1.00 53.19 204 SER A O 1
ATOM 1649 N N . GLY A 1 205 ? 27.814 -1.881 -27.421 1.00 53.59 205 GLY A N 1
ATOM 1650 C CA . GLY A 1 205 ? 26.556 -2.572 -27.727 1.00 53.59 205 GLY A CA 1
ATOM 1651 C C . GLY A 1 205 ? 25.957 -2.265 -29.103 1.00 53.59 205 GLY A C 1
ATOM 1652 O O . GLY A 1 205 ? 25.097 -3.017 -29.553 1.00 53.59 205 GLY A O 1
ATOM 1653 N N . ILE A 1 206 ? 26.427 -1.235 -29.814 1.00 55.94 206 ILE A N 1
ATOM 1654 C CA . ILE A 1 206 ? 25.914 -0.900 -31.148 1.00 55.94 206 ILE A CA 1
ATOM 1655 C C . ILE A 1 206 ? 26.828 -1.515 -32.217 1.00 55.94 206 ILE A C 1
ATOM 1657 O O . ILE A 1 206 ? 28.033 -1.279 -32.240 1.00 55.94 206 ILE A O 1
ATOM 1661 N N . LYS A 1 207 ? 26.261 -2.332 -33.110 1.00 63.75 207 LYS A N 1
ATOM 1662 C CA . LYS A 1 207 ? 26.988 -2.928 -34.244 1.00 63.75 207 LYS A CA 1
ATOM 1663 C C . LYS A 1 207 ? 26.803 -2.064 -35.487 1.00 63.75 207 LYS A C 1
ATOM 1665 O O . LYS A 1 207 ? 25.676 -1.686 -35.802 1.00 63.75 207 LYS A O 1
ATOM 1670 N N . ARG A 1 208 ? 27.891 -1.799 -36.219 1.00 61.28 208 ARG A N 1
ATOM 1671 C CA . ARG A 1 208 ? 27.818 -1.104 -37.511 1.00 61.28 208 ARG A CA 1
ATOM 1672 C C . ARG A 1 208 ? 27.153 -2.026 -38.519 1.00 61.28 208 ARG A C 1
ATOM 1674 O O . ARG A 1 208 ? 27.653 -3.124 -38.763 1.00 61.28 208 ARG A O 1
ATOM 1681 N N . ILE A 1 209 ? 26.064 -1.575 -39.125 1.00 64.62 209 ILE A N 1
ATOM 1682 C CA . ILE A 1 209 ? 25.415 -2.286 -40.225 1.00 64.62 209 ILE A CA 1
ATOM 1683 C C . ILE A 1 209 ? 25.730 -1.499 -41.492 1.00 64.62 209 ILE A C 1
ATOM 1685 O O . ILE A 1 209 ? 25.066 -0.519 -41.800 1.00 64.62 209 ILE A O 1
ATOM 1689 N N . LYS A 1 210 ? 26.775 -1.902 -42.223 1.00 54.25 210 LYS A N 1
ATOM 1690 C CA . LYS A 1 210 ? 27.070 -1.292 -43.526 1.00 54.25 210 LYS A CA 1
ATOM 1691 C C . LYS A 1 210 ? 25.999 -1.699 -44.540 1.00 54.25 210 LYS A C 1
ATOM 1693 O O . LYS A 1 210 ? 25.828 -2.890 -44.792 1.00 54.25 210 LYS A O 1
ATOM 1698 N N . GLY A 1 211 ? 25.357 -0.713 -45.165 1.00 52.72 211 GLY A N 1
ATOM 1699 C CA . GLY A 1 211 ? 24.505 -0.921 -46.337 1.00 52.72 211 GLY A CA 1
ATOM 1700 C C . GLY A 1 211 ? 23.064 -1.339 -46.042 1.00 52.72 211 GLY A C 1
ATOM 1701 O O . GLY A 1 211 ? 22.517 -2.152 -46.790 1.00 52.72 211 GLY A O 1
ATOM 1702 N N . ALA A 1 212 ? 22.437 -0.804 -44.988 1.00 40.81 212 ALA A N 1
ATOM 1703 C CA . ALA A 1 212 ? 20.981 -0.874 -44.876 1.00 40.81 212 ALA A CA 1
ATOM 1704 C C . ALA A 1 212 ? 20.363 -0.119 -46.068 1.00 40.81 212 ALA A C 1
ATOM 1706 O O . ALA A 1 212 ? 20.545 1.088 -46.211 1.00 40.81 212 ALA A O 1
ATOM 1707 N N . LYS A 1 213 ? 19.744 -0.883 -46.971 1.00 34.78 213 LYS A N 1
ATOM 1708 C CA . LYS A 1 213 ? 19.037 -0.393 -48.159 1.00 34.78 213 LYS A CA 1
ATOM 1709 C C . LYS A 1 213 ? 17.766 0.357 -47.795 1.00 34.78 213 LYS A C 1
ATOM 1711 O O . LYS A 1 213 ? 17.083 -0.100 -46.851 1.00 34.78 213 LYS A O 1
#

Solvent-accessible surface area (backbone atoms only — not comparable to full-atom values): 12237 Å² total; per-residue (Å²): 131,88,83,60,64,71,58,53,50,42,50,52,52,53,50,53,43,50,56,57,44,47,59,32,52,55,48,29,54,53,32,50,47,52,31,52,57,42,50,53,51,43,54,50,51,52,51,48,24,71,73,69,72,49,90,46,66,68,61,49,53,50,42,52,52,52,35,54,53,33,52,52,48,27,55,52,32,50,50,51,34,52,52,46,47,51,50,61,74,59,47,88,84,58,81,46,74,65,54,49,54,50,42,40,66,72,47,52,47,53,52,46,39,64,71,64,44,46,62,53,53,49,50,50,53,52,51,51,42,52,52,53,45,54,51,50,53,50,49,55,48,48,62,71,44,42,62,59,52,50,52,52,40,50,49,32,73,69,48,68,54,92,92,38,85,51,75,49,78,73,71,73,56,76,70,78,71,52,87,63,81,76,76,48,72,61,66,49,45,70,47,45,72,44,35,81,78,67,63,88,56,62,67,94,91,49,77,87,68,86,78,82,126

Radius of gyration: 44.42 Å; Cα contacts (8 Å, |Δi|>4): 101; chains: 1; bounding box: 88×57×115 Å

Mean predicted aligned error: 14.02 Å

Nearest PDB structures (foldseek):
  5c1f-assembly1_B  TM=5.900E-01  e=4.773E+00  Schizosaccharomyces pombe 972h-
  7nsu-assembly1_D  TM=7.020E-01  e=8.360E+00  Escherichia coli
  5y05-assembly1_A  TM=2.806E-01  e=7.473E+00  Mycolicibacterium smegmatis MC2 155